Protein AF-A0A3D0N6D4-F1 (afdb_monomer)

Foldseek 3Di:
DDDDDDDDDDDDDDDDDDDDDPDPDPDDDDDDDDDDDDDDDDDDDDDDPPPQPAAEDLPDPVLVLLQLLLDPVSCVVVQKHKDFDLQQVVLVVVFDWDFAEKEFEPVLADDDSSVVVVVVVVPDPHHYHHYHPNSVVSRDPDPRGNRIMTITGNDQDDLVNFPLPWQEEEEEAQAEDLLLLLLLLLLCLVLVHQEYEYEDNYHDCRNNSNSVSVSSSPRVHYYHYYHHLVVNLVSCVVSPAAEEFADPPPAEALLPDDHDSRYYYYWYYPPHIDDPVSQVSGPHYHYHDDPDPDPDDRRSVSSNVNSVSSVVNVVDD

Radius of gyration: 26.58 Å; Cα contacts (8 Å, |Δi|>4): 548; chains: 1; bounding box: 71×72×96 Å

Mean predicted aligned error: 10.55 Å

Nearest PDB structures (foldseek):
  1ipa-assembly1_A  TM=8.493E-01  e=2.715E-24  Thermus thermophilus
  5l0z-assembly1_B  TM=8.956E-01  e=2.377E-23  Sinorhizobium meliloti 1021
  1gz0-assembly4_D  TM=6.813E-01  e=3.659E-17  Escherichia coli
  3nk6-assembly1_B  TM=8.104E-01  e=2.091E-15  Streptomyces actuosus
  1zjr-assembly1_A  TM=8.356E-01  e=1.820E-10  Aquifex aeolicus

Structure (mmCIF, N/CA/C/O backbone):
data_AF-A0A3D0N6D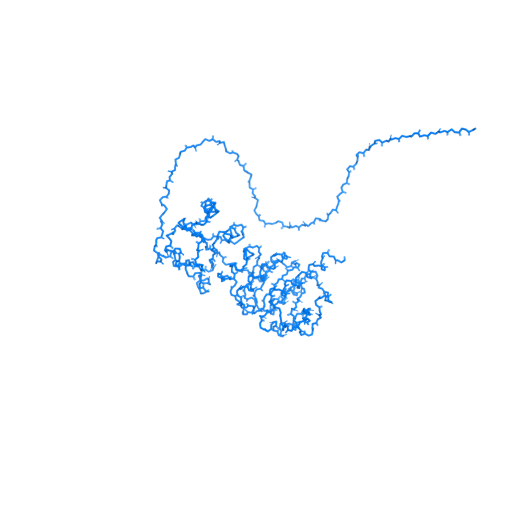4-F1
#
_entry.id   AF-A0A3D0N6D4-F1
#
loop_
_atom_site.group_PDB
_atom_site.id
_atom_site.type_symbol
_atom_site.label_atom_id
_atom_site.label_alt_id
_atom_site.label_comp_id
_atom_site.label_asym_id
_atom_site.label_entity_id
_atom_site.label_seq_id
_atom_site.pdbx_PDB_ins_code
_atom_site.Cartn_x
_atom_site.Cartn_y
_atom_site.Cartn_z
_atom_site.occupancy
_atom_site.B_iso_or_equiv
_atom_site.auth_seq_id
_atom_site.auth_comp_id
_atom_site.auth_asym_id
_atom_site.auth_atom_id
_atom_site.pdbx_PDB_model_num
ATOM 1 N N . MET A 1 1 ? -13.053 56.903 -66.792 1.00 41.38 1 MET A N 1
ATOM 2 C CA . MET A 1 1 ? -13.544 55.516 -66.641 1.00 41.38 1 MET A CA 1
ATOM 3 C C . MET A 1 1 ? -13.181 55.061 -65.228 1.00 41.38 1 MET A C 1
ATOM 5 O O . MET A 1 1 ? -12.013 54.841 -64.969 1.00 41.38 1 MET A O 1
ATOM 9 N N . THR A 1 2 ? -14.013 55.379 -64.225 1.00 36.88 2 THR A N 1
ATOM 10 C CA . THR A 1 2 ? -15.054 54.509 -63.604 1.00 36.88 2 THR A CA 1
ATOM 11 C C . THR A 1 2 ? -14.448 53.349 -62.810 1.00 36.88 2 THR A C 1
ATOM 13 O O . THR A 1 2 ? -13.629 52.638 -63.359 1.00 36.88 2 THR A O 1
ATOM 16 N N . ARG A 1 3 ? -14.821 52.993 -61.579 1.00 33.84 3 ARG A N 1
ATOM 17 C CA . ARG A 1 3 ? -15.755 53.441 -60.525 1.00 33.84 3 ARG A CA 1
ATOM 18 C C . ARG A 1 3 ? -15.443 52.493 -59.334 1.00 33.84 3 ARG A C 1
ATOM 20 O O . ARG A 1 3 ? -15.055 51.352 -59.565 1.00 33.84 3 ARG A O 1
ATOM 27 N N . ARG A 1 4 ? -15.642 52.928 -58.083 1.00 41.81 4 ARG A N 1
ATOM 28 C CA . ARG A 1 4 ? -15.789 52.043 -56.894 1.00 41.81 4 ARG A CA 1
ATOM 29 C C . ARG A 1 4 ? -16.893 50.981 -57.134 1.00 41.81 4 ARG A C 1
ATOM 31 O O . ARG A 1 4 ? -17.794 51.286 -57.920 1.00 41.81 4 ARG A O 1
ATOM 38 N N . PRO A 1 5 ? -16.899 49.806 -56.458 1.00 42.91 5 PRO A N 1
ATOM 39 C CA . PRO A 1 5 ? -17.577 49.708 -55.143 1.00 42.91 5 PRO A CA 1
ATOM 40 C C . PRO A 1 5 ? -17.054 48.629 -54.149 1.00 42.91 5 PRO A C 1
ATOM 42 O O . PRO A 1 5 ? -16.561 47.575 -54.530 1.00 42.91 5 PRO A O 1
ATOM 45 N N . SER A 1 6 ? -17.242 48.880 -52.847 1.00 34.38 6 SER A N 1
ATOM 46 C CA . SER A 1 6 ? -17.526 47.861 -51.799 1.00 34.38 6 SER A CA 1
ATOM 47 C C . SER A 1 6 ? -19.065 47.664 -51.712 1.00 34.38 6 SER A C 1
ATOM 49 O O . SER A 1 6 ? -19.750 48.483 -52.330 1.00 34.38 6 SER A O 1
ATOM 51 N N . PRO A 1 7 ? -19.700 46.800 -50.872 1.00 51.81 7 PRO A N 1
ATOM 52 C CA . PRO A 1 7 ? -19.356 45.568 -50.121 1.00 51.81 7 PRO A CA 1
ATOM 53 C C . PRO A 1 7 ? -20.406 44.434 -50.477 1.00 51.81 7 PRO A C 1
ATOM 55 O O . PRO A 1 7 ? -20.844 44.494 -51.625 1.00 51.81 7 PRO A O 1
ATOM 58 N N . PRO A 1 8 ? -20.850 43.409 -49.672 1.00 40.19 8 PRO A N 1
ATOM 59 C CA . PRO A 1 8 ? -21.353 43.478 -48.280 1.00 40.19 8 PRO A CA 1
ATOM 60 C C . PRO A 1 8 ? -21.013 42.286 -47.339 1.00 40.19 8 PRO A C 1
ATOM 62 O O . PRO A 1 8 ? -20.605 41.198 -47.740 1.00 40.19 8 PRO A O 1
ATOM 65 N N . LEU A 1 9 ? -21.290 42.496 -46.047 1.00 34.91 9 LEU A N 1
ATOM 66 C CA . LEU A 1 9 ? -21.509 41.463 -45.028 1.00 34.91 9 LEU A CA 1
ATOM 67 C C . LEU A 1 9 ? -22.613 40.475 -45.452 1.00 34.91 9 LEU A C 1
ATOM 69 O O . LEU A 1 9 ? -23.693 40.896 -45.870 1.00 34.91 9 LEU A O 1
ATOM 73 N N . ARG A 1 10 ? -22.413 39.171 -45.214 1.00 29.30 10 ARG A N 1
ATOM 74 C CA . ARG A 1 10 ? -23.513 38.200 -45.101 1.00 29.30 10 ARG A CA 1
ATOM 75 C C . ARG A 1 10 ? -23.407 37.395 -43.812 1.00 29.30 10 ARG A C 1
ATOM 77 O O . ARG A 1 10 ? -22.368 36.840 -43.474 1.00 29.30 10 ARG A O 1
ATOM 84 N N . ARG A 1 11 ? -24.542 37.376 -43.113 1.00 29.06 11 ARG A N 1
ATOM 85 C CA . ARG A 1 11 ? -24.851 36.571 -41.936 1.00 29.06 11 ARG A CA 1
ATOM 86 C C . ARG A 1 11 ? -24.837 35.071 -42.271 1.00 29.06 11 ARG A C 1
ATOM 88 O O . ARG A 1 11 ? -25.059 34.665 -43.408 1.00 29.06 11 ARG A O 1
ATOM 95 N N . SER A 1 12 ? -24.590 34.306 -41.218 1.00 30.83 12 SER A N 1
ATOM 96 C CA . SER A 1 12 ? -24.540 32.850 -41.059 1.00 30.83 12 SER A CA 1
ATOM 97 C C . SER A 1 12 ? -25.659 32.038 -41.729 1.00 30.83 12 SER A C 1
ATOM 99 O O . SER A 1 12 ? -26.785 32.507 -41.887 1.00 30.83 12 SER A O 1
ATOM 101 N N . PRO A 1 13 ? -25.387 30.738 -41.954 1.00 29.22 13 PRO A N 1
ATOM 102 C CA . PRO A 1 13 ? -26.341 29.726 -41.530 1.00 29.22 13 PRO A CA 1
ATOM 103 C C . PRO A 1 13 ? -25.683 28.666 -40.639 1.00 29.22 13 PRO A C 1
ATOM 105 O O . PRO A 1 13 ? -24.615 28.123 -40.910 1.00 29.22 13 PRO A O 1
ATOM 108 N N . SER A 1 14 ? -26.393 28.343 -39.569 1.00 31.14 14 SER A N 1
ATOM 109 C CA . SER A 1 14 ? -26.235 27.137 -38.773 1.00 31.14 14 SER A CA 1
ATOM 110 C C . SER A 1 14 ? -26.140 25.875 -39.640 1.00 31.14 14 SER A C 1
ATOM 112 O O . SER A 1 14 ? -27.087 25.564 -40.364 1.00 31.14 14 SER A O 1
ATOM 114 N N . ARG A 1 15 ? -25.090 25.065 -39.460 1.00 27.69 15 ARG A N 1
ATOM 115 C CA . ARG A 1 15 ? -25.181 23.607 -39.625 1.00 27.69 15 ARG A CA 1
ATOM 116 C C . ARG A 1 15 ? -24.381 22.885 -38.548 1.00 27.69 15 ARG A C 1
ATOM 118 O O . ARG A 1 15 ? -23.158 22.908 -38.505 1.00 27.69 15 ARG A O 1
ATOM 125 N N . ARG A 1 16 ? -25.142 22.206 -37.691 1.00 28.69 16 ARG A N 1
ATOM 126 C CA . ARG A 1 16 ? -24.724 21.034 -36.924 1.00 28.69 16 ARG A CA 1
ATOM 127 C C . ARG A 1 16 ? -24.169 19.975 -37.883 1.00 28.69 16 ARG A C 1
ATOM 129 O O . ARG A 1 16 ? -24.842 19.673 -38.864 1.00 28.69 16 ARG A O 1
ATOM 136 N N . CYS A 1 17 ? -23.043 19.353 -37.540 1.00 25.03 17 CYS A N 1
ATOM 137 C CA . CYS A 1 17 ? -22.875 17.892 -37.437 1.00 25.03 17 CYS A CA 1
ATOM 138 C C . CYS A 1 17 ? -21.445 17.583 -36.950 1.00 25.03 17 CYS A C 1
ATOM 140 O O . CYS A 1 17 ? -20.483 18.070 -37.522 1.00 25.03 17 CYS A O 1
ATOM 142 N N . ARG A 1 18 ? -21.316 17.000 -35.748 1.00 26.05 18 ARG A N 1
ATOM 143 C CA . ARG A 1 18 ? -21.009 15.572 -35.473 1.00 26.05 18 ARG A CA 1
ATOM 144 C C . ARG A 1 18 ? -19.503 15.277 -35.605 1.00 26.05 18 ARG A C 1
ATOM 146 O O . ARG A 1 18 ? -18.966 15.278 -36.694 1.00 26.05 18 ARG A O 1
ATOM 153 N N . HIS A 1 19 ? -18.782 15.233 -34.483 1.00 26.80 19 HIS A N 1
ATOM 154 C CA . HIS A 1 19 ? -18.510 14.028 -33.671 1.00 26.80 19 HIS A CA 1
ATOM 155 C C . HIS A 1 19 ? -17.542 13.037 -34.332 1.00 26.80 19 H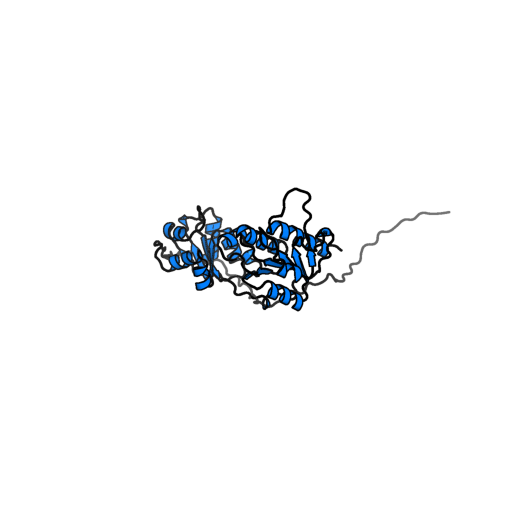IS A C 1
ATOM 157 O O . HIS A 1 19 ? -17.972 12.266 -35.179 1.00 26.80 19 HIS A O 1
ATOM 163 N N . SER A 1 20 ? -16.323 12.948 -33.788 1.00 27.84 20 SER A N 1
ATOM 164 C CA . SER A 1 20 ? -15.675 11.665 -33.457 1.00 27.84 20 SER A CA 1
ATOM 165 C C . SER A 1 20 ? -14.376 11.896 -32.671 1.00 27.84 20 SER A C 1
ATOM 167 O O . SER A 1 20 ? -13.279 11.735 -33.193 1.00 27.84 20 SER A O 1
ATOM 169 N N . GLY A 1 21 ? -14.506 12.283 -31.398 1.00 29.31 21 GLY A N 1
ATOM 170 C CA . GLY A 1 21 ? -13.458 12.022 -30.408 1.00 29.31 21 GLY A CA 1
ATOM 171 C C . GLY A 1 21 ? -13.519 10.545 -29.986 1.00 29.31 21 GLY A C 1
ATOM 172 O O . GLY A 1 21 ? -14.624 9.984 -29.938 1.00 29.31 21 GLY A O 1
ATOM 173 N N . PRO A 1 22 ? -12.383 9.881 -29.717 1.00 30.47 22 PRO A N 1
ATOM 174 C CA . PRO A 1 22 ? -12.371 8.470 -29.364 1.00 30.47 22 PRO A CA 1
ATOM 175 C C . PRO A 1 22 ? -13.069 8.245 -28.018 1.00 30.47 22 PRO A C 1
ATOM 177 O O . PRO A 1 22 ? -12.669 8.749 -26.972 1.00 30.47 22 PRO A O 1
ATOM 180 N N . ARG A 1 23 ? -14.155 7.470 -28.078 1.00 28.22 23 ARG A N 1
ATOM 181 C CA . ARG A 1 23 ? -14.893 6.944 -26.930 1.00 28.22 23 ARG A CA 1
ATOM 182 C C . ARG A 1 23 ? -14.046 5.875 -26.243 1.00 28.22 23 ARG A C 1
ATOM 184 O O . ARG A 1 23 ? -13.905 4.778 -26.780 1.00 28.22 23 ARG A O 1
ATOM 191 N N . ILE A 1 24 ? -13.565 6.157 -25.038 1.00 31.89 24 ILE A N 1
ATOM 192 C CA . ILE A 1 24 ? -13.131 5.116 -24.105 1.00 31.89 24 ILE A CA 1
ATOM 193 C C . ILE A 1 24 ? -14.403 4.420 -23.607 1.00 31.89 24 ILE A C 1
ATOM 195 O O . ILE A 1 24 ? -15.212 4.997 -22.882 1.00 31.89 24 ILE A O 1
ATOM 199 N N . ARG A 1 25 ? -14.629 3.190 -24.078 1.00 26.61 25 ARG A N 1
ATOM 200 C CA . ARG A 1 25 ? -15.662 2.293 -23.553 1.00 26.61 25 ARG A CA 1
ATOM 201 C C . ARG A 1 25 ? -15.110 1.623 -22.296 1.00 26.61 25 ARG A C 1
ATOM 203 O O . ARG A 1 25 ? -14.424 0.617 -22.408 1.00 26.61 25 ARG A O 1
ATOM 210 N N . ALA A 1 26 ? -15.444 2.146 -21.120 1.00 32.09 26 ALA A N 1
ATOM 211 C CA . ALA A 1 26 ? -15.419 1.349 -19.899 1.00 32.09 26 ALA A CA 1
ATOM 212 C C . ALA A 1 26 ? -16.730 0.549 -19.838 1.00 32.09 26 ALA A C 1
ATOM 214 O O . ALA A 1 26 ? -17.825 1.111 -19.756 1.00 32.09 26 ALA A O 1
ATOM 215 N N . SER A 1 27 ? -16.624 -0.769 -19.986 1.00 31.20 27 SER A N 1
ATOM 216 C CA . SER A 1 27 ? -17.736 -1.706 -19.875 1.00 31.20 27 SER A CA 1
ATOM 217 C C . SER A 1 27 ? -18.211 -1.792 -18.427 1.00 31.20 27 SER A C 1
ATOM 219 O O . SER A 1 27 ? -17.488 -2.244 -17.545 1.00 31.20 27 SER A O 1
ATOM 221 N N . ALA A 1 28 ? -19.451 -1.368 -18.213 1.00 29.59 28 ALA A N 1
ATOM 222 C CA . ALA A 1 28 ? -20.162 -1.444 -16.953 1.00 29.59 28 ALA A CA 1
ATOM 223 C C . ALA A 1 28 ? -20.491 -2.889 -16.555 1.00 29.59 28 ALA A C 1
ATOM 225 O O . ALA A 1 28 ? -21.031 -3.658 -17.354 1.00 29.59 28 ALA A O 1
ATOM 226 N N . ARG A 1 29 ? -20.301 -3.191 -15.272 1.00 28.17 29 ARG A N 1
ATOM 227 C CA . ARG A 1 29 ? -21.188 -4.056 -14.490 1.00 28.17 29 ARG A CA 1
ATOM 228 C C . ARG A 1 29 ? -20.892 -3.804 -13.015 1.00 28.17 29 ARG A C 1
ATOM 230 O O . ARG A 1 29 ? -19.922 -4.344 -12.537 1.00 28.17 29 ARG A O 1
ATOM 237 N N . TYR A 1 30 ? -21.677 -2.953 -12.351 1.00 31.98 30 TYR A N 1
ATOM 238 C CA . TYR A 1 30 ? -22.139 -3.119 -10.963 1.00 31.98 30 TYR A CA 1
ATOM 239 C C . TYR A 1 30 ? -23.213 -2.047 -10.657 1.00 31.98 30 TYR A C 1
ATOM 241 O O . TYR A 1 30 ? -23.007 -0.858 -10.865 1.00 31.98 30 TYR A O 1
ATOM 249 N N . CYS A 1 31 ? -24.390 -2.540 -10.257 1.00 29.92 31 CYS A N 1
ATOM 250 C CA . CYS A 1 31 ? -25.547 -1.901 -9.606 1.00 29.92 31 CYS A CA 1
ATOM 251 C C . CYS A 1 31 ? -26.165 -0.599 -10.174 1.00 29.92 31 CYS A C 1
ATOM 253 O O . CYS A 1 31 ? -25.672 0.512 -10.009 1.00 29.92 31 CYS A O 1
ATOM 255 N N . ARG A 1 32 ? -27.372 -0.740 -10.750 1.00 29.22 32 ARG A N 1
ATOM 256 C CA . ARG A 1 32 ? -28.292 0.360 -11.091 1.00 29.22 32 ARG A CA 1
ATOM 257 C C . ARG A 1 32 ? -28.877 0.994 -9.819 1.00 29.22 32 ARG A C 1
ATOM 259 O O . ARG A 1 32 ? -29.619 0.335 -9.095 1.00 29.22 32 ARG A O 1
ATOM 266 N N . ALA A 1 33 ? -28.621 2.284 -9.612 1.00 31.72 33 ALA A N 1
ATOM 267 C CA . ALA A 1 33 ? -29.317 3.116 -8.633 1.00 31.72 33 ALA A CA 1
ATOM 268 C C . ALA A 1 33 ? -30.776 3.383 -9.062 1.00 31.72 33 ALA A C 1
ATOM 270 O O . ALA A 1 33 ? -31.044 3.693 -10.226 1.00 31.72 33 ALA A O 1
ATOM 271 N N . ARG A 1 34 ? -31.725 3.273 -8.123 1.00 31.61 34 ARG A N 1
ATOM 272 C CA . ARG A 1 34 ? -33.128 3.699 -8.294 1.00 31.61 34 ARG A CA 1
ATOM 273 C C . ARG A 1 34 ? -33.294 5.182 -7.903 1.00 31.61 34 ARG A C 1
ATOM 275 O O . ARG A 1 34 ? -32.547 5.666 -7.055 1.00 31.61 34 ARG A O 1
ATOM 282 N N . PRO A 1 35 ? -34.247 5.920 -8.504 1.00 29.67 35 PRO A N 1
ATOM 283 C CA . PRO A 1 35 ? -34.361 7.369 -8.336 1.00 29.67 35 PRO A CA 1
ATOM 284 C C . PRO A 1 35 ? -34.913 7.783 -6.961 1.00 29.67 35 PRO A C 1
ATOM 286 O O . PRO A 1 35 ? -35.805 7.141 -6.408 1.00 29.67 35 PRO A O 1
ATOM 289 N N . ARG A 1 36 ? -34.382 8.901 -6.443 1.00 32.25 36 ARG A N 1
ATOM 290 C CA . ARG A 1 36 ? -34.771 9.573 -5.191 1.00 32.25 36 ARG A CA 1
ATOM 291 C C . ARG A 1 36 ? -36.240 10.015 -5.216 1.00 32.25 36 ARG A C 1
ATOM 293 O O . ARG A 1 36 ? -36.622 10.842 -6.042 1.00 32.25 36 ARG A O 1
ATOM 300 N N . ALA A 1 37 ? -37.026 9.549 -4.247 1.00 32.75 37 ALA A N 1
ATOM 301 C CA . ALA A 1 37 ? -38.316 10.141 -3.908 1.00 32.75 37 ALA A CA 1
ATOM 302 C C . ALA A 1 37 ? -38.104 11.378 -3.013 1.00 32.75 37 ALA A C 1
ATOM 304 O O . ALA A 1 37 ? -37.410 11.310 -1.999 1.00 32.75 37 ALA A O 1
ATOM 305 N N . ARG A 1 38 ? -38.698 12.516 -3.395 1.00 30.55 38 ARG A N 1
ATOM 306 C CA . ARG A 1 38 ? -38.783 13.730 -2.567 1.00 30.55 38 ARG A CA 1
ATOM 307 C C . ARG A 1 38 ? -39.675 13.449 -1.350 1.00 30.55 38 ARG A C 1
ATOM 309 O O . ARG A 1 38 ? -40.818 13.039 -1.536 1.00 30.55 38 ARG A O 1
ATOM 316 N N . ARG A 1 39 ? -39.190 13.707 -0.131 1.00 31.44 39 ARG A N 1
ATOM 317 C CA . ARG A 1 39 ? -40.025 13.799 1.080 1.00 31.44 39 ARG A CA 1
ATOM 318 C C . ARG A 1 39 ? -40.051 15.240 1.585 1.00 31.44 39 ARG A C 1
ATOM 320 O O . ARG A 1 39 ? -39.014 15.890 1.678 1.00 31.44 39 ARG A O 1
ATOM 327 N N . SER A 1 40 ? -41.265 15.715 1.838 1.00 27.02 40 SER A N 1
ATOM 328 C CA . SER A 1 40 ? -41.611 17.045 2.344 1.00 27.02 40 SER A CA 1
ATOM 329 C C . SER A 1 40 ? -41.303 17.183 3.847 1.00 27.02 40 SER A C 1
ATOM 331 O O . SER A 1 40 ? -41.219 16.167 4.536 1.00 27.02 40 SER A O 1
ATOM 333 N N . PRO A 1 41 ? -41.152 18.413 4.376 1.00 34.31 41 PRO A N 1
ATOM 334 C CA . PRO A 1 41 ? -40.666 18.654 5.730 1.00 34.31 41 PRO A CA 1
ATOM 335 C C . PRO A 1 41 ? -41.827 18.719 6.726 1.00 34.31 41 PRO A C 1
ATOM 337 O O . PRO A 1 41 ? -42.623 19.653 6.666 1.00 34.31 41 PRO A O 1
ATOM 340 N N . LYS A 1 42 ? -41.921 17.742 7.633 1.00 31.22 42 LYS A N 1
ATOM 341 C CA . LYS A 1 42 ? -42.664 17.810 8.905 1.00 31.22 42 LYS A CA 1
ATOM 342 C C . LYS A 1 42 ? -42.408 16.518 9.684 1.00 31.22 42 LYS A C 1
ATOM 344 O O . LYS A 1 42 ? -43.015 15.505 9.384 1.00 31.22 42 LYS A O 1
ATOM 349 N N . ASP A 1 43 ? -41.440 16.569 10.592 1.00 29.06 43 ASP A N 1
ATOM 350 C CA . ASP A 1 43 ? -41.545 15.984 11.934 1.00 29.06 43 ASP A CA 1
ATOM 351 C C . ASP A 1 43 ? -40.328 16.434 12.750 1.00 29.06 43 ASP A C 1
ATOM 353 O O . ASP A 1 43 ? -39.201 15.967 12.591 1.00 29.06 43 ASP A O 1
ATOM 357 N N . ARG A 1 44 ? -40.573 17.457 13.573 1.00 33.50 44 ARG A N 1
ATOM 358 C CA . ARG A 1 44 ? -39.747 17.813 14.725 1.00 33.50 44 ARG A CA 1
ATOM 359 C C . ARG A 1 44 ? -40.187 16.923 15.888 1.00 33.50 44 ARG A C 1
ATOM 361 O O . ARG A 1 44 ? -41.382 16.702 16.030 1.00 33.50 44 ARG A O 1
ATOM 368 N N . GLN A 1 45 ? -39.224 16.589 16.753 1.00 33.50 45 GLN A N 1
ATOM 369 C CA . GLN A 1 45 ? -39.349 15.853 18.025 1.00 33.50 45 GLN A CA 1
ATOM 370 C C . GLN A 1 45 ? -39.531 14.342 17.807 1.00 33.50 45 GLN A C 1
ATOM 372 O O . GLN A 1 45 ? -40.495 13.890 17.217 1.00 33.50 45 GLN A O 1
ATOM 377 N N . THR A 1 46 ? -38.611 13.479 18.222 1.00 31.53 46 THR A N 1
ATOM 378 C CA . THR A 1 46 ? -38.074 13.337 19.579 1.00 31.53 46 THR A CA 1
ATOM 379 C C . THR A 1 46 ? -36.725 12.614 19.505 1.00 31.53 46 THR A C 1
ATOM 381 O O . THR A 1 46 ? -36.600 11.584 18.845 1.00 31.53 46 THR A O 1
ATOM 384 N N . GLY A 1 47 ? -35.698 13.164 20.158 1.00 33.94 47 GLY A N 1
ATOM 385 C CA . GLY A 1 47 ? -34.435 12.461 20.350 1.00 33.94 47 GLY A CA 1
ATOM 386 C C . GLY A 1 47 ? -34.670 11.273 21.274 1.00 33.94 47 GLY A C 1
ATOM 387 O O . GLY A 1 47 ? -34.900 11.457 22.464 1.00 33.94 47 GLY A O 1
ATOM 388 N N . ARG A 1 48 ? -34.646 10.060 20.721 1.00 31.55 48 ARG A N 1
ATOM 389 C CA . ARG A 1 48 ? -34.300 8.877 21.507 1.00 31.55 48 ARG A CA 1
ATOM 390 C C . ARG A 1 48 ? -32.792 8.940 21.706 1.00 31.55 48 ARG A C 1
ATOM 392 O O . ARG A 1 48 ? -32.056 8.732 20.744 1.00 31.55 48 ARG A O 1
ATOM 399 N N . GLU A 1 49 ? -32.351 9.252 22.920 1.00 36.78 49 GLU A N 1
ATOM 400 C CA . GLU A 1 49 ? -31.022 8.851 23.375 1.00 36.78 49 GLU A CA 1
ATOM 401 C C . GLU A 1 49 ? -30.941 7.337 23.189 1.00 36.78 49 GLU A C 1
ATOM 403 O O . GLU A 1 49 ? -31.631 6.561 23.851 1.00 36.78 49 GLU A O 1
ATOM 408 N N . VAL A 1 50 ? -30.184 6.920 22.178 1.00 43.00 50 VAL A N 1
ATOM 409 C CA . VAL A 1 50 ? -29.742 5.539 22.081 1.00 43.00 50 VAL A CA 1
ATOM 410 C C . VAL A 1 50 ? -28.679 5.437 23.155 1.00 43.00 50 VAL A C 1
ATOM 412 O O . VAL A 1 50 ? -27.609 6.023 23.006 1.00 43.00 50 VAL A O 1
ATOM 415 N N . ASP A 1 51 ? -29.025 4.775 24.254 1.00 41.06 51 ASP A N 1
ATOM 416 C CA . ASP A 1 51 ? -28.118 4.426 25.341 1.00 41.06 51 ASP A CA 1
ATOM 417 C C . ASP A 1 51 ? -27.006 3.558 24.731 1.00 41.06 51 ASP A C 1
ATOM 419 O O . ASP A 1 51 ? -27.131 2.343 24.547 1.00 41.06 51 ASP A O 1
ATOM 423 N N . THR A 1 52 ? -25.976 4.224 24.215 1.00 60.62 52 THR A N 1
ATOM 424 C CA . THR A 1 52 ? -24.933 3.581 23.429 1.00 60.62 52 THR A CA 1
ATOM 425 C C . THR A 1 52 ? -23.930 3.098 24.452 1.00 60.62 52 THR A C 1
ATOM 427 O O . THR A 1 52 ? -23.155 3.882 24.985 1.00 60.62 52 THR A O 1
ATOM 430 N N . LEU A 1 53 ? -24.034 1.818 24.817 1.00 85.12 53 LEU A N 1
ATOM 431 C CA . LEU A 1 53 ? -23.185 1.194 25.829 1.00 85.12 53 LEU A CA 1
ATOM 432 C C . LEU A 1 53 ? -21.708 1.403 25.472 1.00 85.12 53 LEU A C 1
ATOM 434 O O . LEU A 1 53 ? -21.169 0.723 24.594 1.00 85.12 53 LEU A O 1
ATOM 438 N N . VAL A 1 54 ? -21.064 2.340 26.167 1.00 93.50 54 VAL A N 1
ATOM 439 C CA . VAL A 1 54 ? -19.642 2.637 26.003 1.00 93.50 54 VAL A CA 1
ATOM 440 C C . VAL A 1 54 ? -18.834 1.472 26.565 1.00 93.50 54 VAL A C 1
ATOM 442 O O . VAL A 1 54 ? -18.988 1.061 27.715 1.00 93.50 54 VAL A O 1
ATOM 445 N N . ILE A 1 55 ? -17.952 0.909 25.745 1.00 96.19 55 ILE A N 1
ATOM 446 C CA . ILE A 1 55 ? -17.055 -0.163 26.163 1.00 96.19 55 ILE A CA 1
ATOM 447 C C . ILE A 1 55 ? -15.832 0.463 26.829 1.00 96.19 55 ILE A C 1
ATOM 449 O O . ILE A 1 55 ? -14.937 0.985 26.165 1.00 96.19 55 ILE A O 1
ATOM 453 N N . GLU A 1 56 ? -15.767 0.353 28.152 1.00 94.81 56 GLU A N 1
ATOM 454 C CA . GLU A 1 56 ? -14.672 0.943 28.927 1.00 94.81 56 GLU A CA 1
ATOM 455 C C . GLU A 1 56 ? -13.438 0.041 29.031 1.00 94.81 56 GLU A C 1
ATOM 457 O O . GLU A 1 56 ? -12.299 0.505 29.020 1.00 94.81 56 GLU A O 1
ATOM 462 N N . SER A 1 57 ? -13.652 -1.273 29.156 1.00 95.81 57 SER A N 1
ATOM 463 C CA . SER A 1 57 ? -12.585 -2.206 29.521 1.00 95.81 57 SER A CA 1
ATOM 464 C C . SER A 1 57 ? -11.721 -2.623 28.323 1.00 95.81 57 SER A C 1
ATOM 466 O O . SER A 1 57 ? -12.234 -3.255 27.390 1.00 95.81 57 SER A O 1
ATOM 468 N N . PRO A 1 58 ? -10.380 -2.477 28.398 1.00 95.06 58 PRO A N 1
ATOM 469 C CA . PRO A 1 58 ? -9.449 -3.059 27.424 1.00 95.06 58 PRO A CA 1
ATOM 470 C C . PRO A 1 58 ? -9.480 -4.595 27.342 1.00 95.06 58 PRO A C 1
ATOM 472 O O . PRO A 1 58 ? -8.834 -5.192 26.474 1.00 95.06 58 PRO A O 1
ATOM 475 N N . GLN A 1 59 ? -10.166 -5.259 28.280 1.00 96.12 59 GLN A N 1
ATOM 476 C CA . GLN A 1 59 ? -10.318 -6.712 28.307 1.00 96.12 59 GLN A CA 1
ATOM 477 C C . GLN A 1 59 ? -11.588 -7.211 27.614 1.00 96.12 59 GLN A C 1
ATOM 479 O O . GLN A 1 59 ? -11.733 -8.430 27.446 1.00 96.12 59 GLN A O 1
ATOM 484 N N . ASN A 1 60 ? -12.464 -6.300 27.180 1.00 97.50 60 ASN A N 1
ATOM 485 C CA . ASN A 1 60 ? -13.636 -6.621 26.377 1.00 97.50 60 ASN A CA 1
ATOM 486 C C . ASN A 1 60 ? -13.227 -7.370 25.093 1.00 97.50 60 ASN A C 1
ATOM 488 O O . ASN A 1 60 ? -12.187 -7.092 24.490 1.00 97.50 60 ASN A O 1
ATOM 492 N N . GLN A 1 61 ? -14.042 -8.341 24.673 1.00 96.19 61 GLN A N 1
ATOM 493 C CA . GLN A 1 61 ? -13.753 -9.180 23.506 1.00 96.19 61 GLN A CA 1
ATOM 494 C C . GLN A 1 61 ? -13.621 -8.372 22.204 1.00 96.19 61 GLN A C 1
ATOM 496 O O . GLN A 1 61 ? -12.744 -8.675 21.396 1.00 96.19 61 GLN A O 1
ATOM 501 N N . GLN A 1 62 ? -14.424 -7.319 22.024 1.00 95.94 62 GLN A N 1
ATOM 502 C CA . GLN A 1 62 ? -14.362 -6.435 20.854 1.00 95.94 62 GLN A CA 1
ATOM 503 C C . GLN A 1 62 ? -13.035 -5.659 20.819 1.00 95.94 62 GLN A C 1
ATOM 505 O O . GLN A 1 62 ? -12.350 -5.635 19.800 1.00 95.94 62 GLN A O 1
ATOM 510 N N . VAL A 1 63 ? -12.602 -5.117 21.962 1.00 97.19 63 VAL A N 1
ATOM 511 C CA . VAL A 1 63 ? -11.328 -4.385 22.079 1.00 97.19 63 VAL A CA 1
ATOM 512 C C . VAL A 1 63 ? -10.132 -5.320 21.879 1.00 97.19 63 VAL A C 1
ATOM 514 O O . VAL A 1 63 ? -9.189 -4.993 21.160 1.00 97.19 63 VAL A O 1
ATOM 517 N N . LYS A 1 64 ? -10.188 -6.537 22.438 1.00 97.19 64 LYS A N 1
ATOM 518 C CA . LYS A 1 64 ? -9.192 -7.591 22.180 1.00 97.19 64 LYS A CA 1
ATOM 519 C C . LYS A 1 64 ? -9.094 -7.937 20.695 1.00 97.19 64 LYS A C 1
ATOM 521 O O . LYS A 1 64 ? -7.979 -8.132 20.207 1.00 97.19 64 LYS A O 1
ATOM 526 N N . ARG A 1 65 ? -10.229 -7.995 19.985 1.00 96.56 65 ARG A N 1
ATOM 527 C CA . ARG A 1 65 ? -10.267 -8.230 18.537 1.00 96.56 65 ARG A CA 1
ATOM 528 C C . ARG A 1 65 ? -9.540 -7.116 17.790 1.00 96.56 65 ARG A C 1
ATOM 530 O O . ARG A 1 65 ? -8.590 -7.430 17.077 1.00 96.56 65 ARG A O 1
ATOM 537 N N . LEU A 1 66 ? -9.892 -5.850 18.025 1.00 97.00 66 LEU A N 1
ATOM 538 C CA . LEU A 1 66 ? -9.223 -4.694 17.407 1.00 97.00 66 LEU A CA 1
ATOM 539 C C . LEU A 1 66 ? -7.714 -4.696 17.686 1.00 97.00 66 LEU A C 1
ATOM 541 O O . LEU A 1 66 ? -6.904 -4.600 16.764 1.00 97.00 66 LEU A O 1
ATOM 545 N N . ARG A 1 67 ? -7.317 -4.929 18.942 1.00 97.12 67 ARG A N 1
ATOM 546 C CA . ARG A 1 67 ? -5.905 -5.024 19.340 1.00 97.12 67 ARG A CA 1
ATOM 547 C C . ARG A 1 67 ? -5.157 -6.152 18.635 1.00 97.12 67 ARG A C 1
ATOM 549 O O . ARG A 1 67 ? -3.977 -6.005 18.327 1.00 97.12 67 ARG A O 1
ATOM 556 N N . SER A 1 68 ? -5.814 -7.275 18.350 1.00 97.19 68 SER A N 1
ATOM 557 C CA . SER A 1 68 ? -5.168 -8.390 17.650 1.00 97.19 68 SER A CA 1
ATOM 558 C C . SER A 1 68 ? -4.704 -8.010 16.235 1.00 97.19 68 SER A C 1
ATOM 560 O O . SER A 1 68 ? -3.664 -8.507 15.788 1.00 97.19 68 SER A O 1
ATOM 562 N N . LEU A 1 69 ? -5.399 -7.070 15.575 1.00 97.25 69 LEU A N 1
A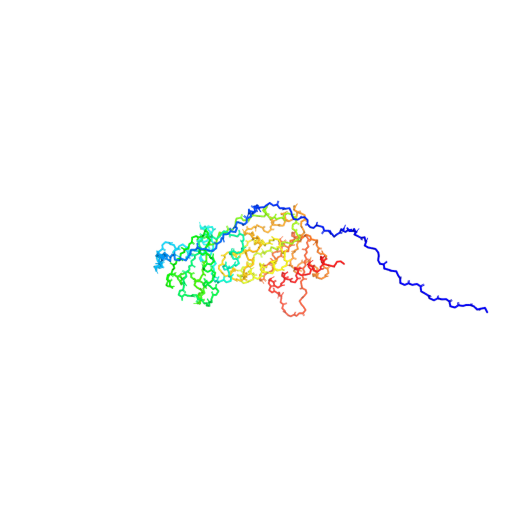TOM 563 C CA . LEU A 1 69 ? -5.111 -6.595 14.213 1.00 97.25 69 LEU A CA 1
ATOM 564 C C . LEU A 1 69 ? -3.818 -5.767 14.116 1.00 97.25 69 LEU A C 1
ATOM 566 O O . LEU A 1 69 ? -3.278 -5.573 13.025 1.00 97.25 69 LEU A O 1
ATOM 570 N N . VAL A 1 70 ? -3.262 -5.334 15.250 1.00 95.44 70 VAL A N 1
ATOM 571 C CA . VAL A 1 70 ? -1.922 -4.730 15.309 1.00 95.44 70 VAL A CA 1
ATOM 572 C C . VAL A 1 70 ? -0.852 -5.740 14.886 1.00 95.44 70 VAL A C 1
ATOM 574 O O . VAL A 1 70 ? 0.149 -5.388 14.263 1.00 95.44 70 VAL A O 1
ATOM 577 N N . THR A 1 71 ? -1.075 -7.025 15.165 1.00 95.94 71 THR A N 1
ATOM 578 C CA . THR A 1 71 ? -0.116 -8.089 14.860 1.00 95.94 71 THR A CA 1
ATOM 579 C C . THR A 1 71 ? -0.422 -8.762 13.524 1.00 95.94 71 THR A C 1
ATOM 581 O O . THR A 1 71 ? -1.576 -9.031 13.193 1.00 95.94 71 THR A O 1
ATOM 584 N N . ARG A 1 72 ? 0.624 -9.160 12.790 1.00 94.88 72 ARG A N 1
ATOM 585 C CA . ARG A 1 72 ? 0.485 -9.944 11.549 1.00 94.88 72 ARG A CA 1
ATOM 586 C C . ARG A 1 72 ? -0.316 -11.236 11.752 1.00 94.88 72 ARG A C 1
ATOM 588 O O . ARG A 1 72 ? -1.107 -11.613 10.892 1.00 94.88 72 ARG A O 1
ATOM 595 N N . LYS A 1 73 ? -0.111 -11.924 12.883 1.00 96.69 73 LYS A N 1
ATOM 596 C CA . LYS A 1 73 ? -0.827 -13.165 13.218 1.00 96.69 73 LYS A CA 1
ATOM 597 C C . LYS A 1 73 ? -2.327 -12.910 13.377 1.00 96.69 73 LYS A C 1
ATOM 599 O O . LYS A 1 73 ? -3.114 -13.652 12.799 1.00 96.69 73 LYS A O 1
ATOM 604 N N . GLY A 1 74 ? -2.707 -11.864 14.115 1.00 97.25 74 GLY A N 1
ATOM 605 C CA . GLY A 1 74 ? -4.112 -11.505 14.306 1.00 97.25 74 GLY A CA 1
ATOM 606 C C . GLY A 1 74 ? -4.785 -11.080 13.003 1.00 97.25 74 GLY A C 1
ATOM 607 O O . GLY A 1 74 ? -5.852 -11.598 12.692 1.00 97.25 74 GLY A O 1
ATOM 608 N N . ARG A 1 75 ? -4.117 -10.260 12.177 1.00 96.69 75 ARG A N 1
ATOM 609 C CA . ARG A 1 75 ? -4.632 -9.884 10.847 1.00 96.69 75 ARG A CA 1
ATOM 610 C C . ARG A 1 75 ? -4.916 -11.087 9.957 1.00 96.69 75 ARG A C 1
ATOM 612 O O . ARG A 1 75 ? -5.993 -11.191 9.382 1.00 96.69 75 ARG A O 1
ATOM 619 N N . ARG A 1 76 ? -3.966 -12.024 9.872 1.00 94.62 76 ARG A N 1
ATOM 620 C CA . ARG A 1 76 ? -4.118 -13.254 9.077 1.00 94.62 76 ARG A CA 1
ATOM 621 C C . ARG A 1 76 ? -5.246 -14.144 9.586 1.00 94.62 76 ARG A C 1
ATOM 623 O O . ARG A 1 76 ? -5.983 -14.682 8.774 1.00 94.62 76 ARG A O 1
ATOM 630 N N . ALA A 1 77 ? -5.371 -14.295 10.904 1.00 96.38 77 ALA A N 1
ATOM 631 C CA . ALA A 1 77 ? -6.426 -15.106 11.504 1.00 96.38 77 ALA A CA 1
ATOM 632 C C . ALA A 1 77 ? -7.821 -14.492 11.300 1.00 96.38 77 ALA A C 1
ATOM 634 O O . ALA A 1 77 ? -8.778 -15.225 11.083 1.00 96.38 77 ALA A O 1
ATOM 635 N N . ALA A 1 78 ? -7.930 -13.162 11.358 1.00 96.25 78 ALA A N 1
ATOM 636 C CA . ALA A 1 78 ? -9.194 -12.452 11.185 1.00 96.25 78 ALA A CA 1
ATOM 637 C C . ALA A 1 78 ? -9.550 -12.174 9.714 1.00 96.25 78 ALA A C 1
ATOM 639 O O . ALA A 1 78 ? -10.706 -11.895 9.421 1.00 96.25 78 ALA A O 1
ATOM 640 N N . GLY A 1 79 ? -8.572 -12.200 8.801 1.00 96.56 79 GLY A N 1
ATOM 641 C CA . GLY A 1 79 ? -8.749 -11.735 7.422 1.00 96.56 79 GLY A CA 1
ATOM 642 C C . GLY A 1 79 ? -9.029 -10.232 7.336 1.00 96.56 79 GLY A C 1
ATOM 643 O O . GLY A 1 79 ? -9.717 -9.784 6.424 1.00 96.56 79 GLY A O 1
ATOM 644 N N . ARG A 1 80 ? -8.557 -9.455 8.316 1.00 97.25 80 ARG A N 1
ATOM 645 C CA . ARG A 1 80 ? -8.913 -8.042 8.515 1.00 97.25 80 ARG A CA 1
ATOM 646 C C . ARG A 1 80 ? -7.720 -7.234 9.011 1.00 97.25 80 ARG A C 1
ATOM 648 O O . ARG A 1 80 ? -6.757 -7.798 9.532 1.00 97.25 80 ARG A O 1
ATOM 655 N N . PHE A 1 81 ? -7.777 -5.918 8.862 1.00 97.31 81 PHE A N 1
ATOM 656 C CA . PHE A 1 81 ? -6.746 -4.995 9.327 1.00 97.31 81 PHE A CA 1
ATOM 657 C C . PHE A 1 81 ? -7.348 -3.734 9.945 1.00 97.31 81 PHE A C 1
ATOM 659 O O . PHE A 1 81 ? -8.527 -3.441 9.761 1.00 97.31 81 PHE A O 1
ATOM 666 N N . LEU A 1 82 ? -6.531 -3.027 10.725 1.00 96.44 82 LEU A N 1
ATOM 667 C CA . LEU A 1 82 ? -6.938 -1.818 11.429 1.00 96.44 82 LEU A CA 1
ATOM 668 C C . LEU A 1 82 ? -6.555 -0.576 10.621 1.00 96.44 82 LEU A C 1
ATOM 670 O O . LEU A 1 82 ? -5.415 -0.446 10.169 1.00 96.44 82 LEU A O 1
ATOM 674 N N . VAL A 1 83 ? -7.496 0.353 10.519 1.00 96.06 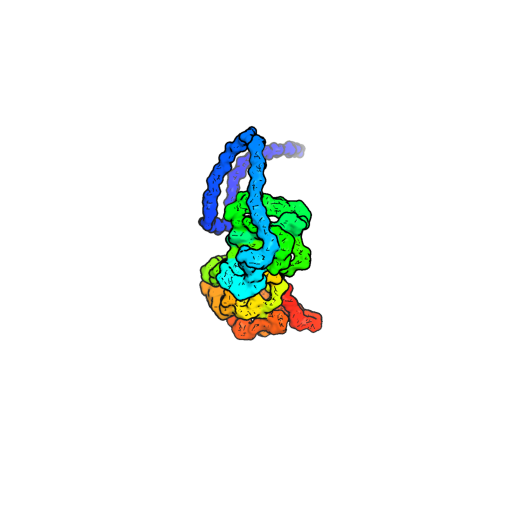83 VAL A N 1
ATOM 675 C CA . VAL A 1 83 ? -7.309 1.702 9.984 1.00 96.06 83 VAL A CA 1
ATOM 676 C C . VAL A 1 83 ? -7.602 2.687 11.106 1.00 96.06 83 VAL A C 1
ATOM 678 O O . VAL A 1 83 ? -8.586 2.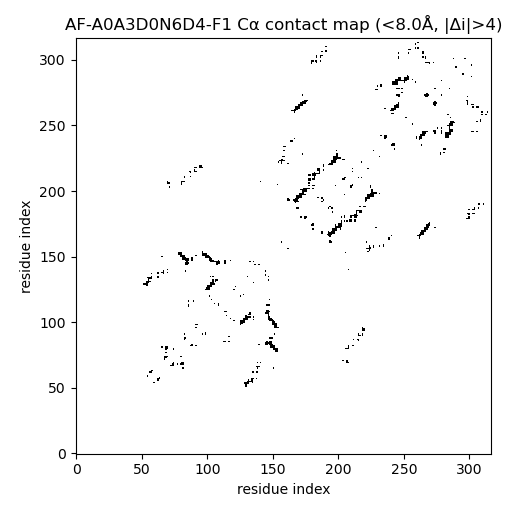525 11.818 1.00 96.06 83 VAL A O 1
ATOM 681 N N . GLU A 1 84 ? -6.745 3.686 11.291 1.00 94.44 84 GLU A N 1
ATOM 682 C CA . GLU A 1 84 ? -6.843 4.659 12.383 1.00 94.44 84 GLU A CA 1
ATOM 683 C C . GLU A 1 84 ? -6.609 6.077 11.851 1.00 94.44 84 GLU A C 1
ATOM 685 O O . GLU A 1 84 ? -5.671 6.295 11.077 1.00 94.44 84 GLU A O 1
ATOM 690 N N . GLY A 1 85 ? -7.428 7.026 12.314 1.00 93.81 85 GLY A N 1
ATOM 691 C CA . GLY A 1 85 ? -7.369 8.443 11.953 1.00 93.81 85 GLY A CA 1
ATOM 692 C C . GLY A 1 85 ? -8.444 8.852 10.946 1.00 93.81 85 GLY A C 1
ATOM 693 O O . GLY A 1 85 ? -8.883 8.047 10.120 1.00 93.81 85 GLY A O 1
ATOM 694 N N . THR A 1 86 ? -8.849 10.121 11.004 1.00 93.94 86 THR A N 1
ATOM 695 C CA . THR A 1 86 ? -9.990 10.667 10.257 1.00 93.94 86 THR A CA 1
ATOM 696 C C . THR A 1 86 ? -9.791 10.486 8.763 1.00 93.94 86 THR A C 1
ATOM 698 O O . THR A 1 86 ? -10.566 9.782 8.123 1.00 93.94 86 THR A O 1
ATOM 701 N N . ARG A 1 87 ? -8.685 11.009 8.218 1.00 92.62 87 ARG A N 1
ATOM 702 C CA . ARG A 1 87 ? -8.393 10.919 6.781 1.00 92.62 87 ARG A CA 1
ATOM 703 C C . ARG A 1 87 ? -8.338 9.474 6.291 1.00 92.62 87 ARG A C 1
ATOM 705 O O . ARG A 1 87 ? -8.895 9.153 5.253 1.00 92.62 87 ARG A O 1
ATOM 712 N N . ALA A 1 88 ? -7.662 8.590 7.024 1.00 93.00 88 ALA A N 1
ATOM 713 C CA . ALA A 1 88 ? -7.531 7.198 6.605 1.00 93.00 88 ALA A CA 1
ATOM 714 C C . ALA A 1 88 ? -8.896 6.493 6.562 1.00 93.00 88 ALA A C 1
ATOM 716 O O . ALA A 1 88 ? -9.135 5.669 5.680 1.00 93.00 88 ALA A O 1
A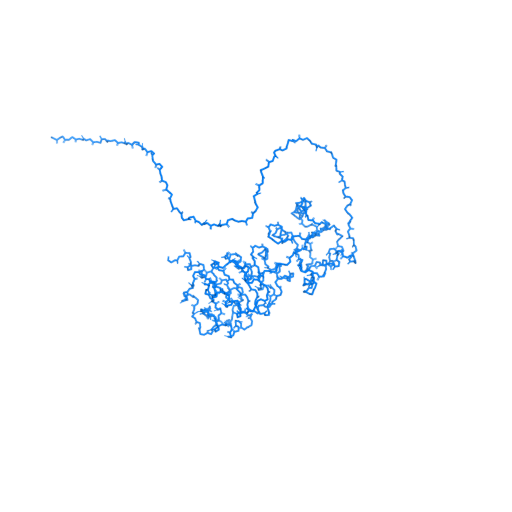TOM 717 N N . LEU A 1 89 ? -9.795 6.840 7.488 1.00 94.19 89 LEU A N 1
ATOM 718 C CA . LEU A 1 89 ? -11.136 6.284 7.517 1.00 94.19 89 LEU A CA 1
ATOM 719 C C . LEU A 1 89 ? -12.063 6.884 6.450 1.00 94.19 89 LEU A C 1
ATOM 721 O O . LEU A 1 89 ? -12.907 6.159 5.932 1.00 94.19 89 LEU A O 1
ATOM 725 N N . GLU A 1 90 ? -11.889 8.152 6.067 1.00 94.88 90 GLU A N 1
ATOM 726 C CA . GLU A 1 90 ? -12.584 8.736 4.906 1.00 94.88 90 GLU A CA 1
ATOM 727 C C . GLU A 1 90 ? -12.261 7.970 3.623 1.00 94.88 90 GLU A C 1
ATOM 729 O O . GLU A 1 90 ? -13.170 7.593 2.884 1.00 94.88 90 GLU A O 1
ATOM 734 N N . GLU A 1 91 ? -10.975 7.689 3.395 1.00 95.31 91 GLU A N 1
ATOM 735 C CA . GLU A 1 91 ? -10.501 6.936 2.228 1.00 95.31 91 GLU A CA 1
ATOM 736 C C . GLU A 1 91 ? -11.011 5.485 2.267 1.00 95.31 91 GLU A C 1
ATOM 738 O O . GLU A 1 91 ? -11.439 4.933 1.255 1.00 95.31 91 GLU A O 1
ATOM 743 N N . ALA A 1 92 ? -11.057 4.864 3.450 1.00 94.81 92 ALA A N 1
ATOM 744 C CA . ALA A 1 92 ? -11.649 3.536 3.609 1.00 94.81 92 ALA A CA 1
ATOM 745 C C . ALA A 1 92 ? -13.169 3.535 3.353 1.00 94.81 92 ALA A C 1
ATOM 747 O O . ALA A 1 92 ? -13.698 2.591 2.769 1.00 94.81 92 ALA A O 1
ATOM 748 N N . ALA A 1 93 ? -13.876 4.591 3.763 1.00 92.88 93 ALA A N 1
ATOM 749 C CA . ALA A 1 93 ? -15.322 4.728 3.606 1.00 92.88 93 ALA A CA 1
ATOM 750 C C . ALA A 1 93 ? -15.761 5.113 2.186 1.00 92.88 93 ALA A C 1
ATOM 752 O O . ALA A 1 93 ? -16.923 4.875 1.833 1.00 92.88 93 ALA A O 1
ATOM 753 N N . SER A 1 94 ? -14.881 5.737 1.401 1.00 91.25 94 SER A N 1
ATOM 754 C CA . SER A 1 94 ? -15.077 6.028 -0.026 1.00 91.25 94 SER A CA 1
ATOM 755 C C . SER A 1 94 ? -14.571 4.895 -0.930 1.00 91.25 94 SER A C 1
ATOM 757 O O . SER A 1 94 ? -15.013 4.779 -2.076 1.00 91.25 94 SER A O 1
ATOM 759 N N . GLY A 1 95 ? -13.665 4.065 -0.409 1.00 87.81 95 GLY A N 1
ATOM 760 C CA . GLY A 1 95 ? -13.050 2.943 -1.096 1.00 87.81 95 GLY A CA 1
ATOM 761 C C . GLY A 1 95 ? -13.966 1.738 -1.313 1.00 87.81 95 GLY A C 1
ATOM 762 O O . GLY A 1 95 ? -15.152 1.717 -0.987 1.00 87.81 95 GLY A O 1
ATOM 763 N N . HIS A 1 96 ? -13.376 0.698 -1.898 1.00 84.00 96 HIS A N 1
ATOM 764 C CA . HIS A 1 96 ? -14.070 -0.526 -2.310 1.00 84.00 96 HIS A CA 1
ATOM 765 C C . HIS A 1 96 ? -13.937 -1.686 -1.309 1.00 84.00 96 HIS A C 1
ATOM 767 O O . HIS A 1 96 ? -14.518 -2.751 -1.525 1.00 84.00 96 HIS A O 1
ATOM 773 N N . LEU A 1 97 ? -13.152 -1.510 -0.242 1.00 92.19 97 LEU A N 1
ATOM 774 C CA . LEU A 1 97 ? -12.947 -2.539 0.776 1.00 92.19 97 LEU A CA 1
ATOM 775 C C . LEU A 1 97 ? -14.084 -2.510 1.811 1.00 92.19 97 LEU A C 1
ATOM 777 O O . LEU A 1 97 ? -14.575 -1.433 2.149 1.00 92.19 97 LEU A O 1
ATOM 781 N N . PRO A 1 98 ? -14.512 -3.672 2.335 1.00 91.31 98 PRO A N 1
ATOM 782 C CA . PRO A 1 98 ? -15.610 -3.727 3.290 1.00 91.31 98 PRO A CA 1
ATOM 783 C C . PRO A 1 98 ? -15.182 -3.154 4.647 1.00 91.31 98 PRO A C 1
ATOM 785 O O . PRO A 1 98 ? -14.212 -3.615 5.256 1.00 91.31 98 PRO A O 1
ATOM 788 N N . LEU A 1 99 ? -15.935 -2.158 5.121 1.00 95.00 99 LEU A N 1
ATOM 789 C CA . LEU A 1 99 ? -15.878 -1.674 6.498 1.00 95.00 99 LEU A CA 1
ATOM 790 C C . LEU A 1 99 ? -16.677 -2.629 7.393 1.00 95.00 99 LEU A C 1
ATOM 792 O O . LEU A 1 99 ? -17.899 -2.695 7.298 1.00 95.00 99 LEU A O 1
ATOM 796 N N . GLU A 1 100 ? -15.987 -3.370 8.258 1.00 96.00 100 GLU A N 1
ATOM 797 C CA . GLU A 1 100 ? -16.583 -4.429 9.084 1.00 96.00 100 GLU A CA 1
ATOM 798 C C . GLU A 1 100 ? -17.106 -3.894 10.420 1.00 96.00 100 GLU A C 1
ATOM 800 O O . GLU A 1 100 ? -18.118 -4.356 10.942 1.00 96.00 100 GLU A O 1
ATOM 805 N N . THR A 1 101 ? -16.384 -2.955 11.030 1.00 96.62 101 THR A N 1
ATOM 806 C CA . THR A 1 101 ? -16.739 -2.335 12.313 1.00 96.62 101 THR A CA 1
ATOM 807 C C . THR A 1 101 ? -16.003 -1.008 12.446 1.00 96.62 101 THR A C 1
ATOM 809 O O . THR A 1 101 ? -14.816 -0.935 12.132 1.00 96.62 101 THR A O 1
ATOM 812 N N . VAL A 1 102 ? -16.674 0.024 12.953 1.00 97.50 102 VAL A N 1
ATOM 813 C CA . VAL A 1 102 ? -16.072 1.325 13.274 1.00 97.50 102 VAL A CA 1
ATOM 814 C C . VAL A 1 102 ? -16.002 1.475 14.789 1.00 97.50 102 VAL A C 1
ATOM 816 O O . VAL A 1 102 ? -16.990 1.261 15.485 1.00 97.50 102 VAL A O 1
ATOM 819 N N . ALA A 1 103 ? -14.834 1.848 15.298 1.00 97.44 103 ALA A N 1
ATOM 820 C CA . ALA A 1 103 ? -14.613 2.192 16.693 1.00 97.44 103 ALA A CA 1
ATOM 821 C C . ALA A 1 103 ? -14.520 3.714 16.837 1.00 97.44 103 ALA A C 1
ATOM 823 O O . ALA A 1 103 ? -13.708 4.358 16.168 1.00 97.44 103 ALA A O 1
ATOM 824 N N . LEU A 1 104 ? -15.343 4.270 17.721 1.00 97.56 104 LEU A N 1
ATOM 825 C CA . LEU A 1 104 ? -15.428 5.694 18.013 1.00 97.56 104 LEU A CA 1
ATOM 826 C C . LEU A 1 104 ? -15.085 5.936 19.483 1.00 97.56 104 LEU A C 1
ATOM 828 O O . LEU A 1 104 ? -15.569 5.231 20.361 1.00 97.56 104 LEU A O 1
ATOM 832 N N . CYS A 1 105 ? -14.299 6.966 19.750 1.00 97.12 105 CYS A N 1
ATOM 833 C CA . CYS A 1 105 ? -14.064 7.518 21.074 1.00 97.12 105 CYS A CA 1
ATOM 834 C C . CYS A 1 105 ? -14.267 9.037 20.981 1.00 97.12 105 CYS A C 1
ATOM 836 O O . CYS A 1 105 ? -13.324 9.752 20.636 1.00 97.12 105 CYS A O 1
ATOM 838 N N . PRO A 1 106 ? -15.497 9.533 21.222 1.00 95.06 106 PRO A N 1
ATOM 839 C CA . PRO A 1 106 ? -15.821 10.951 21.066 1.00 95.06 106 PRO A CA 1
ATOM 840 C C . PRO A 1 106 ? -14.947 11.896 21.900 1.00 95.06 106 PRO A C 1
ATOM 842 O O . PRO A 1 106 ? -14.658 13.003 21.458 1.00 95.06 106 PRO A O 1
ATOM 845 N N . GLU A 1 107 ? -14.475 11.442 23.065 1.00 94.38 107 GLU A N 1
ATOM 846 C CA . GLU A 1 107 ? -13.561 12.178 23.956 1.00 94.38 107 GLU A CA 1
ATOM 847 C C . GLU A 1 107 ? -12.214 12.515 23.295 1.00 94.38 107 GLU A C 1
ATOM 849 O O . GLU A 1 107 ? -11.570 13.497 23.655 1.00 94.38 107 GLU A O 1
ATOM 854 N N . LEU A 1 108 ? -11.790 11.707 22.318 1.00 95.81 108 LEU A N 1
ATOM 855 C CA . LEU A 1 108 ? -10.519 11.847 21.607 1.00 95.81 108 LEU A CA 1
ATOM 856 C C . LEU A 1 108 ? -10.649 12.572 20.260 1.00 95.81 108 LEU A C 1
ATOM 858 O O . LEU A 1 108 ? -9.655 12.705 19.545 1.00 95.81 108 LEU A O 1
ATOM 862 N N . PHE A 1 109 ? -11.849 13.015 19.873 1.00 95.19 109 PHE A N 1
ATOM 863 C CA . PHE A 1 109 ? -12.040 13.683 18.589 1.00 95.19 109 PHE A CA 1
ATOM 864 C C . PHE A 1 109 ? -11.234 14.980 18.513 1.00 95.19 109 PHE A C 1
ATOM 866 O O . PHE A 1 109 ? -11.403 15.906 19.305 1.00 95.19 109 PHE A O 1
ATOM 873 N N . SER A 1 110 ? -10.362 15.056 17.509 1.00 81.56 110 SER A N 1
ATOM 874 C CA . SER A 1 110 ? -9.582 16.250 17.207 1.00 81.56 110 SER A CA 1
ATOM 875 C C . SER A 1 110 ? -10.243 17.043 16.076 1.00 81.56 110 SER A C 1
ATOM 877 O O . SER A 1 110 ? -10.147 16.664 14.907 1.00 81.56 110 SER A O 1
ATOM 879 N N . GLY A 1 111 ? -10.881 18.163 16.423 1.00 82.38 111 GLY A N 1
ATOM 880 C CA . GLY A 1 111 ? -11.570 19.043 15.473 1.00 82.38 111 GLY A CA 1
ATOM 881 C C . GLY A 1 111 ? -12.913 18.499 14.971 1.00 82.38 111 GLY A C 1
ATOM 882 O O . GLY A 1 111 ? -13.309 17.373 15.271 1.00 82.38 111 GLY A O 1
ATOM 883 N N . ASP A 1 112 ? -13.614 19.310 14.177 1.00 91.38 112 ASP A N 1
ATOM 884 C CA . ASP A 1 112 ? -15.003 19.027 13.780 1.00 91.38 112 ASP A CA 1
ATOM 885 C C . ASP A 1 112 ? -15.121 17.826 12.831 1.00 91.38 112 ASP A C 1
ATOM 887 O O . ASP A 1 112 ? -16.111 17.094 12.850 1.00 91.38 112 ASP A O 1
ATOM 891 N N . ARG A 1 113 ? -14.081 17.567 12.027 1.00 94.31 113 ARG A N 1
ATOM 892 C CA . ARG A 1 113 ? -14.154 16.572 10.951 1.00 94.31 113 ARG A CA 1
ATOM 893 C C . ARG A 1 113 ? -14.325 15.137 11.454 1.00 94.31 113 ARG A C 1
ATOM 895 O O . ARG A 1 113 ? -15.053 14.365 10.834 1.00 94.31 113 ARG A O 1
ATOM 902 N N . ALA A 1 114 ? -13.700 14.782 12.578 1.00 93.12 114 ALA A N 1
ATOM 903 C CA . ALA A 1 114 ? -13.861 13.458 13.181 1.00 93.12 114 ALA A CA 1
ATOM 904 C C . ALA A 1 114 ? -15.311 13.227 13.645 1.00 93.12 114 ALA A C 1
ATOM 906 O O . ALA A 1 114 ? -15.885 12.164 13.400 1.00 93.12 114 ALA A O 1
ATOM 907 N N . ALA A 1 115 ? -15.929 14.248 14.249 1.00 94.00 115 ALA A N 1
ATOM 908 C CA . ALA A 1 115 ? -17.317 14.201 14.698 1.00 94.00 115 ALA A CA 1
ATOM 909 C C . ALA A 1 115 ? -18.306 14.138 13.521 1.00 94.00 115 ALA A C 1
ATOM 911 O O . ALA A 1 115 ? -19.254 13.349 13.557 1.00 94.00 115 ALA A O 1
ATOM 912 N N . GLU A 1 116 ? -18.065 14.916 12.461 1.00 95.75 116 GLU A N 1
ATOM 913 C CA . GLU A 1 116 ? -18.843 14.859 11.218 1.00 95.75 116 GLU A CA 1
ATOM 914 C C . GLU A 1 116 ? -18.798 13.461 10.595 1.00 95.75 116 GLU A C 1
ATOM 916 O O . GLU A 1 116 ? -19.845 12.863 10.346 1.00 95.75 116 GLU A O 1
ATOM 921 N N . LEU A 1 117 ? -17.595 12.905 10.412 1.00 95.25 117 LEU A N 1
ATOM 922 C CA . LEU A 1 117 ? -17.409 11.573 9.841 1.00 95.25 117 LEU A CA 1
ATOM 923 C C . LEU A 1 117 ? -18.064 10.490 10.705 1.00 95.25 117 LEU A C 1
ATOM 925 O O . LEU A 1 117 ? -18.713 9.588 10.179 1.00 95.25 117 LEU A O 1
ATOM 929 N N . ALA A 1 118 ? -17.956 10.585 12.032 1.00 94.62 118 ALA A N 1
ATOM 930 C CA . ALA A 1 118 ? -18.666 9.693 12.943 1.00 94.62 118 ALA A CA 1
ATOM 931 C C . ALA A 1 118 ? -20.192 9.769 12.744 1.00 94.62 118 ALA A C 1
ATOM 933 O O . ALA A 1 118 ? -20.865 8.737 12.726 1.00 94.62 118 ALA A O 1
ATOM 934 N N . GLY A 1 119 ? -20.744 10.972 12.552 1.00 94.50 119 GLY A N 1
ATOM 935 C CA . GLY A 1 119 ? -22.152 11.178 12.208 1.00 94.50 119 GLY A CA 1
ATOM 936 C C . GLY A 1 119 ? -22.539 10.543 10.868 1.00 94.50 119 GLY A C 1
ATOM 937 O O . GLY A 1 119 ? -23.547 9.840 10.789 1.00 94.50 119 GLY A O 1
ATOM 938 N N . GLU A 1 120 ? -21.713 10.727 9.835 1.00 94.56 120 GLU A N 1
ATOM 939 C CA . GLU A 1 120 ? -21.896 10.103 8.518 1.00 94.56 120 GLU A CA 1
ATOM 940 C C . GLU A 1 120 ? -21.884 8.565 8.606 1.00 94.56 120 GLU A C 1
ATOM 942 O O . GLU A 1 120 ? -22.713 7.902 7.979 1.00 94.56 120 GLU A O 1
ATOM 947 N N . LEU A 1 121 ? -20.974 7.988 9.400 1.00 93.56 121 LEU A N 1
ATOM 948 C CA . LEU A 1 121 ? -20.812 6.538 9.562 1.00 93.56 121 LEU A CA 1
ATOM 949 C C . LEU A 1 121 ? -21.933 5.901 10.387 1.00 93.56 121 LEU A C 1
ATOM 951 O O . LEU A 1 121 ? -22.380 4.812 10.034 1.00 93.56 121 LEU A O 1
ATOM 955 N N . ARG A 1 122 ? -22.450 6.583 11.419 1.00 92.88 122 ARG A N 1
ATOM 956 C CA . ARG A 1 122 ? -23.640 6.131 12.169 1.00 92.88 122 ARG A CA 1
ATOM 957 C C . ARG A 1 122 ? -24.884 6.008 11.280 1.00 92.88 122 ARG A C 1
ATOM 959 O O . ARG A 1 122 ? -25.782 5.234 11.589 1.00 92.88 122 ARG A O 1
ATOM 966 N N . GLY A 1 123 ? -24.941 6.758 10.177 1.00 90.31 123 GLY A N 1
ATOM 967 C CA . GLY A 1 123 ? -26.004 6.655 9.175 1.00 90.31 123 GLY A CA 1
ATOM 968 C C . GLY A 1 123 ? -25.857 5.481 8.197 1.00 90.31 123 GLY A C 1
ATOM 969 O O . GLY A 1 123 ? -26.737 5.291 7.356 1.00 90.31 123 GLY A O 1
ATOM 970 N N . ARG A 1 124 ? -24.758 4.716 8.259 1.00 90.94 124 ARG A N 1
ATOM 971 C CA . ARG A 1 124 ? -24.502 3.548 7.401 1.00 90.94 124 ARG A CA 1
ATOM 972 C C . ARG A 1 124 ? -24.841 2.246 8.128 1.00 90.94 124 ARG A C 1
ATOM 974 O O . ARG A 1 124 ? -24.839 2.179 9.351 1.00 90.94 124 ARG A O 1
ATOM 981 N N . GLU A 1 125 ? -25.060 1.179 7.365 1.00 91.25 125 GLU A N 1
ATOM 982 C CA . GLU A 1 125 ? -25.235 -0.184 7.892 1.00 91.25 125 GLU A CA 1
ATOM 983 C C . GLU A 1 125 ? -23.880 -0.817 8.271 1.00 91.25 125 GLU A C 1
ATOM 985 O O . GLU A 1 125 ? -23.495 -1.857 7.744 1.00 91.25 125 GLU A O 1
ATOM 990 N N . VAL A 1 126 ? -23.120 -0.165 9.159 1.00 93.50 126 VAL A N 1
ATOM 991 C CA . VAL A 1 126 ? -21.838 -0.667 9.682 1.00 93.50 126 VAL A CA 1
ATOM 992 C C . VAL A 1 126 ? -21.897 -0.686 11.213 1.00 93.50 126 VAL A C 1
ATOM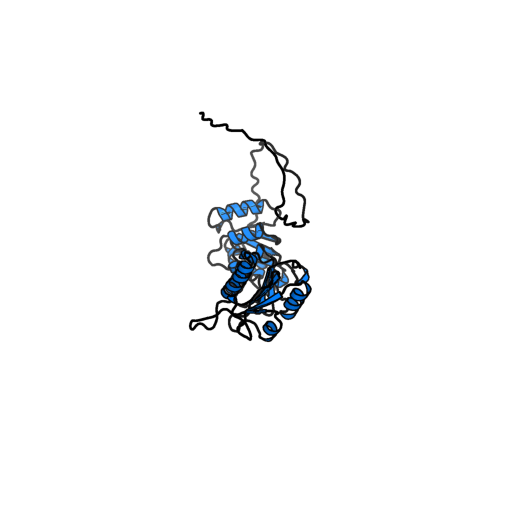 994 O O . VAL A 1 126 ? -22.288 0.319 11.807 1.00 93.50 126 VAL A O 1
ATOM 997 N N . PRO A 1 127 ? -21.509 -1.790 11.880 1.00 95.31 127 PRO A N 1
ATOM 998 C CA . PRO A 1 127 ? -21.451 -1.849 13.337 1.00 95.31 127 PRO A CA 1
ATOM 999 C C . PRO A 1 127 ? -20.571 -0.742 13.929 1.00 95.31 127 PRO A C 1
ATOM 1001 O O . PRO A 1 127 ? -19.407 -0.600 13.547 1.00 95.31 127 PRO A O 1
ATOM 1004 N N . ILE A 1 128 ? -21.117 0.004 14.891 1.00 96.44 128 ILE A N 1
ATOM 1005 C CA . ILE A 1 128 ? -20.407 1.049 15.634 1.00 96.44 128 ILE A CA 1
ATOM 1006 C C . ILE A 1 128 ? -20.109 0.549 17.050 1.00 96.44 128 ILE A C 1
ATOM 1008 O O . ILE A 1 128 ? -20.995 0.040 17.735 1.00 96.44 128 ILE A O 1
ATOM 1012 N N . LEU A 1 129 ? -18.862 0.708 17.489 1.00 96.62 129 LEU A N 1
ATOM 1013 C CA . LEU A 1 129 ? -18.419 0.484 18.860 1.00 96.62 129 LEU A CA 1
ATOM 1014 C C . LEU A 1 129 ? -18.019 1.823 19.469 1.00 96.62 129 LEU A C 1
ATOM 1016 O O . LEU A 1 129 ? -17.048 2.430 19.021 1.00 96.62 129 LEU A O 1
ATOM 1020 N N . GLU A 1 130 ? -18.729 2.264 20.500 1.00 97.06 130 GLU A N 1
ATOM 1021 C CA . GLU A 1 130 ? -18.296 3.408 21.301 1.00 97.06 130 GLU A CA 1
ATOM 1022 C C . GLU A 1 130 ? -17.374 2.925 22.420 1.00 97.06 130 GLU A C 1
ATOM 1024 O O . GLU A 1 130 ? -17.695 1.980 23.141 1.00 97.06 130 GLU A O 1
ATOM 1029 N N . LEU A 1 131 ? -16.190 3.521 22.516 1.00 97.75 131 LEU A N 1
ATOM 1030 C CA . LEU A 1 131 ? -15.112 3.109 23.407 1.00 97.75 131 LEU A CA 1
ATOM 1031 C C . LEU A 1 131 ? -14.706 4.272 24.315 1.00 97.75 131 LEU A C 1
ATOM 1033 O O . LEU A 1 131 ? -14.650 5.418 23.865 1.00 97.75 131 LEU A O 1
ATOM 1037 N N . SER A 1 132 ? -14.325 3.962 25.555 1.00 97.31 132 SER A N 1
ATOM 1038 C CA . SER A 1 132 ? -13.605 4.924 26.397 1.00 97.31 132 SER A CA 1
ATOM 1039 C C . SER A 1 132 ? -12.211 5.218 25.832 1.00 97.31 132 SER A C 1
ATOM 1041 O O . SER A 1 132 ? -11.646 4.410 25.079 1.00 97.31 132 SER A O 1
ATOM 1043 N N . GLU A 1 133 ? -11.602 6.325 26.262 1.00 96.81 133 GLU A N 1
ATOM 1044 C CA . GLU A 1 133 ? -10.208 6.642 25.932 1.00 96.81 133 GLU A CA 1
ATOM 1045 C C . GLU A 1 133 ? -9.253 5.482 26.278 1.00 96.81 133 GLU A C 1
ATOM 1047 O O . GLU A 1 133 ? -8.385 5.114 25.480 1.00 96.81 133 GLU A O 1
ATOM 1052 N N . GLN A 1 134 ? -9.443 4.841 27.438 1.00 96.69 134 GLN A N 1
ATOM 1053 C CA . GLN A 1 134 ? -8.607 3.724 27.884 1.00 96.69 134 GLN A CA 1
ATOM 1054 C C . GLN A 1 134 ? -8.706 2.513 26.942 1.00 96.69 134 GLN A C 1
ATOM 1056 O O . GLN A 1 134 ? -7.686 1.914 26.580 1.00 96.69 134 GLN A O 1
ATOM 1061 N N . ALA A 1 135 ? -9.923 2.141 26.536 1.00 97.44 135 ALA A N 1
ATOM 1062 C CA . ALA A 1 135 ? -10.147 1.044 25.604 1.00 97.44 135 ALA A CA 1
ATOM 1063 C C . ALA A 1 135 ? -9.552 1.353 24.223 1.00 97.44 135 ALA A C 1
ATOM 1065 O O . ALA A 1 135 ? -8.845 0.506 23.664 1.00 97.44 135 ALA A O 1
ATOM 1066 N N . PHE A 1 136 ? -9.773 2.565 23.704 1.00 97.62 136 PHE A N 1
ATOM 1067 C CA . PHE A 1 136 ? -9.281 2.992 22.392 1.00 97.62 136 PHE A CA 1
ATOM 1068 C C . PHE A 1 136 ? -7.745 3.007 22.330 1.00 97.62 136 PHE A C 1
ATOM 1070 O O . PHE A 1 136 ? -7.128 2.402 21.447 1.00 97.62 136 PHE A O 1
ATOM 1077 N N . ARG A 1 137 ? -7.095 3.618 23.329 1.00 96.81 137 ARG A N 1
ATOM 1078 C CA . ARG A 1 137 ? -5.626 3.691 23.407 1.00 96.81 137 ARG A CA 1
ATOM 1079 C C . ARG A 1 137 ? -4.952 2.325 23.508 1.00 96.81 137 ARG A C 1
ATOM 1081 O O . ARG A 1 137 ? -3.788 2.200 23.147 1.00 96.81 137 ARG A O 1
ATOM 1088 N N . SER A 1 138 ? -5.663 1.289 23.954 1.00 96.50 138 SER A N 1
ATOM 1089 C CA . SER A 1 138 ? -5.089 -0.052 24.115 1.00 96.50 138 SER A CA 1
ATOM 1090 C C . SER A 1 138 ? -4.700 -0.747 22.799 1.00 96.50 138 SER A C 1
ATOM 1092 O O . SER A 1 138 ? -3.928 -1.709 22.836 1.00 96.50 138 SER A O 1
ATOM 1094 N N . PHE A 1 139 ? -5.227 -0.295 21.654 1.00 95.69 139 PHE A N 1
ATOM 1095 C CA . PHE A 1 139 ? -4.865 -0.806 20.325 1.00 95.69 139 PHE A CA 1
ATOM 1096 C C . PHE A 1 139 ? -4.286 0.257 19.382 1.00 95.69 139 PHE A C 1
ATOM 1098 O O . PHE A 1 139 ? -3.660 -0.114 18.385 1.00 95.69 139 PHE A O 1
ATOM 1105 N N . SER A 1 140 ? -4.476 1.546 19.685 1.00 95.69 140 SER A N 1
ATOM 1106 C CA . SER A 1 140 ? -3.924 2.660 18.908 1.00 95.69 140 SER A CA 1
ATOM 1107 C C . SER A 1 140 ? -2.425 2.486 18.651 1.00 95.69 140 SER A C 1
ATOM 1109 O O . SER A 1 140 ? -1.675 2.007 19.505 1.00 95.69 140 SER A O 1
ATOM 1111 N N . GLN A 1 141 ? -1.988 2.846 17.444 1.00 92.69 141 GLN A N 1
ATOM 1112 C CA . GLN A 1 141 ? -0.580 2.777 17.039 1.00 92.69 141 GLN A CA 1
ATOM 1113 C C . GLN A 1 141 ? 0.070 4.166 16.954 1.00 92.69 141 GLN A C 1
ATOM 1115 O O . GLN A 1 141 ? 1.186 4.290 16.445 1.00 92.69 141 GLN A O 1
ATOM 1120 N N . VAL A 1 142 ? -0.621 5.209 17.419 1.00 91.62 142 VAL A N 1
ATOM 1121 C CA . VAL A 1 142 ? -0.139 6.596 17.441 1.00 91.62 142 VAL A CA 1
ATOM 1122 C C . VAL A 1 142 ? -0.168 7.161 18.857 1.00 91.62 142 VAL A C 1
ATOM 1124 O O . VAL A 1 142 ? -0.913 6.703 19.715 1.00 91.62 142 VAL A O 1
ATOM 1127 N N . GLN A 1 143 ? 0.656 8.177 19.113 1.00 90.00 143 GLN A N 1
ATOM 1128 C CA . GLN A 1 143 ? 0.711 8.824 20.430 1.00 90.00 143 GLN A CA 1
ATOM 1129 C C . GLN A 1 143 ? -0.544 9.669 20.717 1.00 90.00 143 GLN A C 1
ATOM 1131 O O . GLN A 1 143 ? -1.065 9.653 21.833 1.00 90.00 143 GLN A O 1
ATOM 1136 N N . ALA A 1 144 ? -1.044 10.372 19.698 1.00 92.38 144 ALA A N 1
ATOM 1137 C CA . ALA A 1 144 ? -2.229 11.224 19.763 1.00 92.38 144 ALA A CA 1
ATOM 1138 C C . ALA A 1 144 ? -3.313 10.689 18.804 1.00 92.38 144 ALA A C 1
ATOM 1140 O O . ALA A 1 144 ? -3.359 11.113 17.650 1.00 92.38 144 ALA A O 1
ATOM 1141 N N . PRO A 1 145 ? -4.121 9.699 19.227 1.00 94.19 145 PRO A N 1
ATOM 1142 C CA . PRO A 1 145 ? -5.222 9.179 18.423 1.00 94.19 145 PRO A CA 1
ATOM 1143 C C . PRO A 1 145 ? -6.329 10.219 18.245 1.00 94.19 145 PRO A C 1
ATOM 1145 O O . PRO A 1 145 ? -6.668 10.925 19.186 1.00 94.19 145 PRO A O 1
ATOM 1148 N N . GLU A 1 146 ? -6.947 10.234 17.065 1.00 95.12 146 GLU A N 1
ATOM 1149 C CA . GLU A 1 146 ? -8.068 11.128 16.718 1.00 95.12 146 GLU A CA 1
ATOM 1150 C C . GLU A 1 146 ? -9.438 10.558 17.142 1.00 95.12 146 GLU A C 1
ATOM 1152 O O . GLU A 1 146 ? -10.484 11.002 16.673 1.00 95.12 146 GLU A O 1
ATOM 1157 N N . GLY A 1 147 ? -9.443 9.501 17.963 1.00 95.81 147 GLY A N 1
ATOM 1158 C CA . GLY A 1 147 ? -10.660 8.851 18.459 1.00 95.81 147 GLY A CA 1
ATOM 1159 C C . GLY A 1 147 ? -11.453 8.061 17.420 1.00 95.81 147 GLY A C 1
ATOM 1160 O O . GLY A 1 147 ? -12.570 7.641 17.707 1.00 95.81 147 GLY A O 1
ATOM 1161 N N . ILE A 1 148 ? -10.909 7.836 16.221 1.00 95.94 148 ILE A N 1
ATOM 1162 C CA . ILE A 1 148 ? -11.619 7.143 15.146 1.00 95.94 148 ILE A CA 1
ATOM 1163 C C . ILE A 1 148 ? -10.770 6.040 14.510 1.00 95.94 148 ILE A C 1
ATOM 1165 O O . ILE A 1 148 ? -9.611 6.245 14.135 1.00 95.94 148 ILE A O 1
ATOM 1169 N N . ALA A 1 149 ? -11.341 4.842 14.415 1.00 96.75 149 ALA A N 1
ATOM 1170 C CA . ALA A 1 149 ? -10.701 3.688 13.802 1.00 96.75 149 ALA A CA 1
ATOM 1171 C C . ALA A 1 149 ? -11.732 2.753 13.167 1.00 96.75 149 ALA A C 1
ATOM 1173 O O . ALA A 1 149 ? -12.915 2.792 13.500 1.00 96.75 149 ALA A O 1
ATOM 1174 N N . ALA A 1 150 ? -11.285 1.873 12.277 1.00 96.81 150 ALA A N 1
ATOM 1175 C CA . ALA A 1 150 ? -12.118 0.807 11.748 1.00 96.81 150 ALA A CA 1
ATOM 1176 C C . ALA A 1 150 ? -11.351 -0.481 11.484 1.00 96.81 150 ALA A C 1
ATOM 1178 O O . ALA A 1 150 ? -10.158 -0.496 11.180 1.00 96.81 150 ALA A O 1
ATOM 1179 N N . GLU A 1 151 ? -12.099 -1.567 11.577 1.00 97.19 151 GLU A N 1
ATOM 1180 C CA . GLU A 1 151 ? -11.741 -2.884 11.092 1.00 97.19 151 GLU A CA 1
ATOM 1181 C C . GLU A 1 151 ? -12.183 -2.995 9.627 1.00 97.19 151 GLU A C 1
ATOM 1183 O O . GLU A 1 151 ? -13.356 -2.798 9.302 1.00 97.19 151 GLU A O 1
ATOM 1188 N N . VAL A 1 152 ? -11.233 -3.294 8.743 1.00 97.62 152 VAL A N 1
ATOM 1189 C CA . VAL A 1 152 ? -11.443 -3.384 7.292 1.00 97.62 152 VAL A CA 1
ATOM 1190 C C . VAL A 1 152 ? -11.056 -4.776 6.806 1.00 97.62 152 VAL A C 1
ATOM 1192 O O . VAL A 1 152 ? -10.056 -5.338 7.260 1.00 97.62 152 VAL A O 1
ATOM 1195 N N . GLY A 1 153 ? -11.832 -5.350 5.886 1.00 96.81 153 GLY A N 1
ATOM 1196 C CA . GLY A 1 153 ? -11.518 -6.651 5.290 1.00 96.81 153 GLY A CA 1
ATOM 1197 C C . GLY A 1 153 ? -10.244 -6.624 4.441 1.00 96.81 153 GLY A C 1
ATOM 1198 O O . GLY A 1 153 ? -10.050 -5.728 3.620 1.00 96.81 153 GLY A O 1
ATOM 1199 N N . ILE A 1 154 ? -9.378 -7.627 4.616 1.00 95.62 154 ILE A N 1
ATOM 1200 C CA . ILE A 1 154 ? -8.208 -7.838 3.756 1.00 95.62 154 ILE A CA 1
ATOM 1201 C C . ILE A 1 154 ? -8.676 -8.503 2.454 1.00 95.62 154 ILE A C 1
ATOM 1203 O O . ILE A 1 154 ? -9.161 -9.641 2.499 1.00 95.62 154 ILE A O 1
ATOM 1207 N N . PRO A 1 155 ? -8.498 -7.857 1.287 1.00 93.00 155 PRO A N 1
ATOM 1208 C CA . PRO A 1 155 ? -8.865 -8.461 0.015 1.00 93.00 155 PRO A CA 1
ATOM 1209 C C . PRO A 1 155 ? -8.003 -9.700 -0.269 1.00 93.00 155 PRO A C 1
ATOM 1211 O O . PRO A 1 155 ? -6.807 -9.725 0.018 1.00 93.00 155 PRO A O 1
ATOM 1214 N N . GLN A 1 156 ? -8.611 -10.727 -0.865 1.00 91.25 156 GLN A N 1
ATOM 1215 C CA . GLN A 1 156 ? -7.933 -11.964 -1.283 1.00 91.25 156 GLN A CA 1
ATOM 1216 C C . GLN A 1 156 ? -7.530 -11.929 -2.766 1.00 91.25 156 GLN A C 1
ATOM 1218 O O . GLN A 1 156 ? -7.566 -12.952 -3.445 1.00 91.25 156 GLN A O 1
ATOM 1223 N N . THR A 1 157 ? -7.179 -10.745 -3.275 1.00 93.81 157 THR A N 1
ATOM 1224 C CA . THR A 1 157 ? -6.864 -10.518 -4.690 1.00 93.81 157 THR A CA 1
ATOM 1225 C C . THR A 1 157 ? -5.656 -11.342 -5.126 1.00 93.81 157 THR A C 1
ATOM 1227 O O . THR A 1 157 ? -4.570 -11.239 -4.550 1.00 93.81 157 THR A O 1
ATOM 1230 N N . GLN A 1 158 ? -5.836 -12.123 -6.184 1.00 95.19 158 GLN A N 1
ATOM 1231 C CA . GLN A 1 158 ? -4.799 -12.903 -6.845 1.00 95.19 158 GLN A CA 1
ATOM 1232 C C . GLN A 1 158 ? -4.392 -12.251 -8.169 1.00 95.19 158 GLN A C 1
ATOM 1234 O O . GLN A 1 158 ? -5.094 -11.406 -8.720 1.00 95.19 158 GLN A O 1
ATOM 1239 N N . LEU A 1 159 ? -3.267 -12.693 -8.742 1.00 95.88 159 LEU A N 1
ATOM 1240 C CA . LEU A 1 159 ? -2.799 -12.207 -10.048 1.00 95.88 159 LEU A CA 1
ATOM 1241 C C . LEU A 1 159 ? -3.875 -12.326 -11.142 1.00 95.88 159 LEU A C 1
ATOM 1243 O O . LEU A 1 159 ? -4.011 -11.446 -11.985 1.00 95.88 159 LEU A O 1
ATOM 1247 N N . ASN A 1 160 ? -4.652 -13.411 -11.139 1.00 94.75 160 ASN A N 1
ATOM 1248 C CA . ASN A 1 160 ? -5.679 -13.656 -12.155 1.00 94.75 160 ASN A CA 1
ATOM 1249 C C . ASN A 1 160 ? -6.927 -12.774 -12.018 1.00 94.75 160 ASN A C 1
ATOM 1251 O O . ASN A 1 160 ? -7.699 -12.712 -12.971 1.00 94.75 160 ASN A O 1
ATOM 1255 N N . ASP A 1 161 ? -7.089 -12.073 -10.895 1.00 95.19 161 ASP A N 1
ATOM 1256 C CA . ASP A 1 161 ? -8.182 -11.117 -10.690 1.00 95.19 161 ASP A CA 1
ATOM 1257 C C . ASP A 1 161 ? -7.842 -9.729 -11.257 1.00 95.19 161 ASP A C 1
ATOM 1259 O O . ASP A 1 161 ? -8.714 -8.870 -11.389 1.00 95.19 161 ASP A O 1
ATOM 1263 N N . LEU A 1 162 ? -6.568 -9.492 -11.595 1.00 95.12 162 LEU A N 1
ATOM 1264 C CA . LEU A 1 162 ? -6.106 -8.212 -12.118 1.00 95.12 162 LEU A CA 1
ATOM 1265 C C . LEU A 1 162 ? -6.538 -8.000 -13.580 1.00 95.12 162 LEU A C 1
ATOM 1267 O O . LEU A 1 162 ? -6.550 -8.950 -14.372 1.00 95.12 162 LEU A O 1
ATOM 1271 N N . PRO A 1 163 ? -6.824 -6.747 -13.985 1.00 90.94 163 PRO A N 1
ATOM 1272 C CA . PRO A 1 163 ? -7.233 -6.428 -15.349 1.00 90.94 163 PRO A CA 1
ATOM 1273 C C . PRO A 1 163 ? -6.128 -6.765 -16.359 1.00 90.94 163 PRO A C 1
ATOM 1275 O O . PRO A 1 163 ? -5.077 -6.123 -16.424 1.00 90.94 163 PRO A O 1
ATOM 1278 N N . GLY A 1 164 ? -6.390 -7.782 -17.181 1.00 89.69 164 GLY A N 1
ATOM 1279 C CA . GLY A 1 164 ? -5.457 -8.286 -18.187 1.00 89.69 164 GLY A CA 1
ATOM 1280 C C . GLY A 1 164 ? -5.224 -7.348 -19.371 1.00 89.69 164 GLY A C 1
ATOM 1281 O O . GLY A 1 164 ? -4.413 -7.685 -20.225 1.00 89.69 164 GLY A O 1
ATOM 1282 N N . ASP A 1 165 ? -5.899 -6.200 -19.440 1.00 92.56 165 ASP A N 1
ATOM 1283 C CA . ASP A 1 165 ? -5.729 -5.123 -20.422 1.00 92.56 165 ASP A CA 1
ATOM 1284 C C . ASP A 1 165 ? -5.057 -3.867 -19.831 1.00 92.56 165 ASP A C 1
ATOM 1286 O O . ASP A 1 165 ? -4.841 -2.896 -20.554 1.00 92.56 165 ASP A O 1
ATOM 1290 N N . ALA A 1 166 ? -4.639 -3.905 -18.558 1.00 95.06 166 ALA A N 1
ATOM 1291 C CA . ALA A 1 166 ? -3.968 -2.789 -17.899 1.00 95.06 166 ALA A CA 1
ATOM 1292 C C . ALA A 1 166 ? -2.724 -2.306 -18.657 1.00 95.06 166 ALA A C 1
ATOM 1294 O O . ALA A 1 166 ? -1.933 -3.102 -19.185 1.00 95.06 166 ALA A O 1
ATOM 1295 N N . ASP A 1 167 ? -2.534 -0.986 -18.658 1.00 96.12 167 ASP A N 1
ATOM 1296 C CA . ASP A 1 167 ? -1.350 -0.352 -19.227 1.00 96.12 167 ASP A CA 1
ATOM 1297 C C . ASP A 1 167 ? -0.188 -0.328 -18.220 1.00 96.12 167 ASP A C 1
ATOM 1299 O O . ASP A 1 167 ? 0.959 -0.519 -18.614 1.00 96.12 167 ASP A O 1
ATOM 1303 N N . LEU A 1 168 ? -0.425 -0.113 -16.922 1.00 98.06 168 LEU A N 1
ATOM 1304 C CA . LEU A 1 168 ? 0.630 -0.043 -15.900 1.00 98.06 168 LEU A CA 1
ATOM 1305 C C . LEU A 1 168 ? 0.279 -0.875 -14.668 1.00 98.06 168 LEU A C 1
ATOM 1307 O O . LEU A 1 168 ? -0.790 -0.700 -14.091 1.00 98.06 168 LEU A O 1
ATOM 1311 N N . ILE A 1 169 ? 1.215 -1.721 -14.242 1.00 98.25 169 ILE A N 1
ATOM 1312 C CA . ILE A 1 169 ? 1.209 -2.402 -12.942 1.00 98.25 169 ILE A CA 1
ATOM 1313 C C . ILE A 1 169 ? 2.596 -2.252 -12.324 1.00 98.25 169 ILE A C 1
ATOM 1315 O O . ILE A 1 169 ? 3.603 -2.272 -13.037 1.00 98.25 169 ILE A O 1
ATOM 1319 N N . VAL A 1 170 ? 2.649 -2.108 -11.003 1.00 98.38 170 VAL A N 1
ATOM 1320 C CA . VAL A 1 170 ? 3.901 -1.999 -10.249 1.00 98.38 170 VAL A CA 1
ATOM 1321 C C . VAL A 1 170 ? 4.068 -3.234 -9.371 1.00 98.38 170 VAL A C 1
ATOM 1323 O O . VAL A 1 170 ? 3.148 -3.616 -8.658 1.00 98.38 170 VAL A O 1
ATOM 1326 N N . ALA A 1 171 ? 5.239 -3.860 -9.407 1.00 98.00 171 ALA A N 1
ATOM 1327 C CA . ALA A 1 171 ? 5.600 -4.971 -8.542 1.00 98.00 171 ALA A CA 1
ATOM 1328 C C . ALA A 1 171 ? 6.784 -4.601 -7.643 1.00 98.00 171 ALA A C 1
ATOM 1330 O O . ALA A 1 171 ? 7.869 -4.255 -8.116 1.00 98.00 171 ALA A O 1
ATOM 1331 N N . ALA A 1 172 ? 6.568 -4.714 -6.338 1.00 97.44 172 ALA A N 1
ATOM 1332 C CA . ALA A 1 172 ? 7.610 -4.665 -5.329 1.00 97.44 172 ALA A CA 1
ATOM 1333 C C . ALA A 1 172 ? 8.200 -6.067 -5.157 1.00 97.44 172 ALA A C 1
ATOM 1335 O O . ALA A 1 172 ? 7.458 -7.034 -4.976 1.00 97.44 172 ALA A O 1
ATOM 1336 N N . VAL A 1 173 ? 9.521 -6.190 -5.199 1.00 96.62 173 VAL A N 1
ATOM 1337 C CA . VAL A 1 173 ? 10.231 -7.456 -5.000 1.00 96.62 173 VAL A CA 1
ATOM 1338 C C . VAL A 1 173 ? 11.089 -7.329 -3.755 1.00 96.62 173 VAL A C 1
ATOM 1340 O O . VAL A 1 173 ? 12.031 -6.541 -3.728 1.00 96.62 173 VAL A O 1
ATOM 1343 N N . ASP A 1 174 ? 10.756 -8.094 -2.716 1.00 95.25 174 ASP A N 1
ATOM 1344 C CA . ASP A 1 174 ? 11.528 -8.141 -1.468 1.00 95.25 174 ASP A CA 1
ATOM 1345 C C . ASP A 1 174 ? 11.702 -6.765 -0.767 1.00 95.25 174 ASP A C 1
ATOM 1347 O O . ASP A 1 174 ? 12.657 -6.561 -0.016 1.00 95.25 174 ASP A O 1
ATOM 1351 N N . VAL A 1 175 ? 10.781 -5.814 -0.983 1.00 95.75 175 VAL A N 1
ATOM 1352 C CA . VAL A 1 175 ? 10.734 -4.507 -0.288 1.00 95.75 175 VAL A CA 1
ATOM 1353 C C . VAL A 1 175 ? 10.260 -4.704 1.152 1.00 95.75 175 VAL A C 1
ATOM 1355 O O . VAL A 1 175 ? 9.146 -5.193 1.373 1.00 95.75 175 VAL A O 1
ATOM 1358 N N . ARG A 1 176 ? 11.096 -4.341 2.131 1.00 95.12 176 ARG A N 1
ATOM 1359 C CA . ARG A 1 176 ? 10.878 -4.675 3.554 1.00 95.12 176 ARG A CA 1
ATOM 1360 C C . ARG A 1 176 ? 10.561 -3.476 4.435 1.00 95.12 176 ARG A C 1
ATOM 1362 O O . ARG A 1 176 ?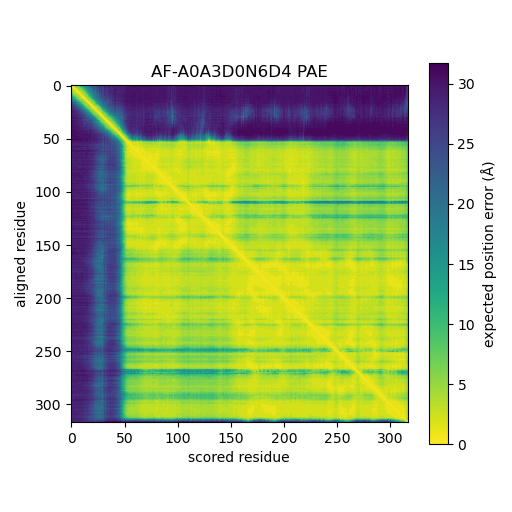 10.007 -3.676 5.515 1.00 95.12 176 ARG A O 1
ATOM 1369 N N . ASP A 1 177 ? 10.903 -2.265 4.011 1.00 95.94 177 ASP A N 1
ATOM 1370 C CA . ASP A 1 177 ? 10.586 -1.077 4.792 1.00 95.94 177 ASP A CA 1
ATOM 1371 C C . ASP A 1 177 ? 9.105 -0.671 4.612 1.00 95.94 177 ASP A C 1
ATOM 1373 O O . ASP A 1 177 ? 8.638 -0.511 3.476 1.00 95.94 177 ASP A O 1
ATOM 1377 N N . PRO A 1 178 ? 8.340 -0.482 5.708 1.00 95.75 178 PRO A N 1
ATOM 1378 C CA . PRO A 1 178 ? 6.946 -0.061 5.623 1.00 95.75 178 PRO A CA 1
ATOM 1379 C C . PRO A 1 178 ? 6.729 1.286 4.921 1.00 95.75 178 PRO A C 1
ATOM 1381 O O . PRO A 1 178 ? 5.747 1.449 4.195 1.00 95.75 178 PRO A O 1
ATOM 1384 N N . GLY A 1 179 ? 7.632 2.249 5.135 1.00 96.69 179 GLY A N 1
ATOM 1385 C CA . GLY A 1 179 ? 7.534 3.592 4.565 1.00 96.69 179 GLY A CA 1
ATOM 1386 C C . GLY A 1 179 ? 7.740 3.587 3.054 1.00 96.69 179 GLY A C 1
ATOM 1387 O O . GLY A 1 179 ? 6.970 4.206 2.316 1.00 96.69 179 GLY A O 1
ATOM 1388 N N . ASN A 1 180 ? 8.720 2.819 2.585 1.00 96.94 180 ASN A N 1
ATOM 1389 C CA . ASN A 1 180 ? 8.991 2.594 1.172 1.00 96.94 180 ASN A CA 1
ATOM 1390 C C . ASN A 1 180 ? 7.838 1.884 0.478 1.00 96.94 180 ASN A C 1
ATOM 1392 O O . ASN A 1 180 ? 7.425 2.319 -0.595 1.00 96.94 180 ASN A O 1
ATOM 1396 N N . MET A 1 181 ? 7.295 0.825 1.088 1.00 97.81 181 MET A N 1
ATOM 1397 C CA . MET A 1 181 ? 6.143 0.123 0.528 1.00 97.81 181 MET A CA 1
ATOM 1398 C C . MET A 1 181 ? 4.931 1.051 0.412 1.00 97.81 181 MET A C 1
ATOM 1400 O O . MET A 1 181 ? 4.310 1.123 -0.647 1.00 97.81 181 MET A O 1
ATOM 1404 N N . GLY A 1 182 ? 4.618 1.814 1.464 1.00 97.50 182 GLY A N 1
ATOM 1405 C CA . GLY A 1 182 ? 3.498 2.752 1.420 1.00 97.50 182 GLY A CA 1
ATOM 1406 C C . GLY A 1 182 ? 3.698 3.873 0.397 1.00 97.50 182 GLY A C 1
ATOM 1407 O O . GLY A 1 182 ? 2.784 4.177 -0.370 1.00 97.50 182 GLY A O 1
ATOM 1408 N N . SER A 1 183 ? 4.916 4.412 0.302 1.00 97.62 183 SER A N 1
ATOM 1409 C CA . SER A 1 183 ? 5.278 5.416 -0.707 1.00 97.62 183 SER A CA 1
ATOM 1410 C C . SER A 1 183 ? 5.193 4.857 -2.126 1.00 97.62 183 SER A C 1
ATOM 1412 O O . SER A 1 183 ? 4.740 5.554 -3.030 1.00 97.62 183 SER A O 1
ATOM 1414 N N . LEU A 1 184 ? 5.575 3.596 -2.336 1.00 97.94 184 LEU A N 1
ATOM 1415 C CA . LEU A 1 184 ? 5.459 2.916 -3.623 1.00 97.94 184 LEU A CA 1
ATOM 1416 C C . LEU A 1 184 ? 3.993 2.719 -4.029 1.00 97.94 184 LEU A C 1
ATOM 1418 O O . LEU A 1 184 ? 3.649 3.018 -5.170 1.00 97.94 184 LEU A O 1
ATOM 1422 N N . ILE A 1 185 ? 3.129 2.283 -3.103 1.00 98.00 185 ILE A N 1
ATOM 1423 C CA . ILE A 1 185 ? 1.681 2.163 -3.345 1.00 98.00 185 ILE A CA 1
ATOM 1424 C C . ILE A 1 185 ? 1.098 3.522 -3.736 1.00 98.00 185 ILE A C 1
ATOM 1426 O O . ILE A 1 185 ? 0.417 3.632 -4.752 1.00 98.00 185 ILE A O 1
ATOM 1430 N N . ARG A 1 186 ? 1.434 4.573 -2.983 1.00 97.44 186 ARG A N 1
ATOM 1431 C CA . ARG A 1 186 ? 0.999 5.944 -3.270 1.00 97.44 186 ARG A CA 1
ATOM 1432 C C . ARG A 1 186 ? 1.506 6.461 -4.618 1.00 97.44 186 ARG A C 1
ATOM 1434 O O . ARG A 1 186 ? 0.783 7.135 -5.343 1.00 97.44 186 ARG A O 1
ATOM 1441 N N . THR A 1 187 ? 2.747 6.136 -4.963 1.00 98.19 187 THR A N 1
ATOM 1442 C CA . THR A 1 187 ? 3.369 6.502 -6.244 1.00 98.19 187 THR A CA 1
ATOM 1443 C C . THR A 1 187 ? 2.677 5.799 -7.413 1.00 98.19 187 THR A C 1
ATOM 1445 O O . THR A 1 187 ? 2.437 6.418 -8.447 1.00 98.19 187 THR A O 1
ATOM 1448 N N . ALA A 1 188 ? 2.325 4.523 -7.245 1.00 98.25 188 ALA A N 1
ATOM 1449 C CA . ALA A 1 188 ? 1.594 3.747 -8.239 1.00 98.25 188 ALA A CA 1
ATOM 1450 C C . ALA A 1 188 ? 0.166 4.282 -8.444 1.00 98.25 188 ALA A C 1
ATOM 1452 O O . ALA A 1 188 ? -0.245 4.480 -9.586 1.00 98.25 188 ALA A O 1
ATOM 1453 N N . ASP A 1 189 ? -0.548 4.573 -7.355 1.00 97.69 189 ASP A N 1
ATOM 1454 C CA . ASP A 1 189 ? -1.882 5.186 -7.377 1.00 97.69 189 ASP A CA 1
ATOM 1455 C C . ASP A 1 189 ? -1.869 6.537 -8.111 1.00 97.69 189 ASP A C 1
ATOM 1457 O O . ASP A 1 189 ? -2.576 6.729 -9.099 1.00 97.69 189 ASP A O 1
ATOM 1461 N N . ALA A 1 190 ? -0.956 7.438 -7.729 1.00 97.62 190 ALA A N 1
ATOM 1462 C CA . ALA A 1 190 ? -0.806 8.749 -8.364 1.00 97.62 190 ALA A CA 1
ATOM 1463 C C . ALA A 1 190 ? -0.476 8.674 -9.868 1.00 97.62 190 ALA A C 1
ATOM 1465 O O . ALA A 1 190 ? -0.810 9.583 -10.627 1.00 97.62 190 ALA A O 1
ATOM 1466 N N . ALA A 1 191 ? 0.175 7.595 -10.306 1.00 97.44 191 ALA A N 1
ATOM 1467 C CA . ALA A 1 191 ? 0.500 7.340 -11.705 1.00 97.44 191 ALA A CA 1
ATOM 1468 C C . ALA A 1 191 ? -0.635 6.667 -12.500 1.00 97.44 191 ALA A C 1
ATOM 1470 O O . ALA A 1 191 ? -0.472 6.410 -13.697 1.00 97.44 191 ALA A O 1
ATOM 1471 N N . GLY A 1 192 ? -1.760 6.345 -11.855 1.00 96.81 192 GLY A N 1
ATOM 1472 C CA . GLY A 1 192 ? -2.861 5.603 -12.466 1.00 96.81 192 GLY A CA 1
ATOM 1473 C C . GLY A 1 192 ? -2.502 4.147 -12.771 1.00 96.81 192 GLY A C 1
ATOM 1474 O O . GLY A 1 192 ? -2.971 3.591 -13.768 1.00 96.81 192 GLY A O 1
ATOM 1475 N N . ALA A 1 193 ? -1.632 3.529 -11.965 1.00 97.88 193 ALA A N 1
ATOM 1476 C CA . ALA A 1 193 ? -1.386 2.096 -12.058 1.00 97.88 193 ALA A CA 1
ATOM 1477 C C . ALA A 1 193 ? -2.665 1.318 -11.721 1.00 97.88 193 ALA A C 1
ATOM 1479 O O . ALA A 1 193 ? -3.408 1.670 -10.809 1.00 97.88 193 ALA A O 1
ATOM 1480 N N . ALA A 1 194 ? -2.904 0.223 -12.439 1.00 97.44 194 ALA A N 1
ATOM 1481 C CA . ALA A 1 194 ? -4.098 -0.591 -12.246 1.00 97.44 194 ALA A CA 1
ATOM 1482 C C . ALA A 1 194 ? -4.022 -1.487 -11.001 1.00 97.44 194 ALA A C 1
ATOM 1484 O O . ALA A 1 194 ? -5.056 -1.952 -10.532 1.00 97.44 194 ALA A O 1
ATOM 1485 N N . ALA A 1 195 ? -2.813 -1.776 -10.507 1.00 97.50 195 ALA A N 1
ATOM 1486 C CA . ALA A 1 195 ? -2.578 -2.581 -9.313 1.00 97.50 195 ALA A CA 1
ATOM 1487 C C . ALA A 1 195 ? -1.132 -2.455 -8.812 1.00 97.50 195 ALA A C 1
ATOM 1489 O O . ALA A 1 195 ? -0.220 -2.101 -9.574 1.00 97.50 195 ALA A O 1
ATOM 1490 N N . VAL A 1 196 ? -0.927 -2.845 -7.551 1.00 97.94 196 VAL A N 1
ATOM 1491 C CA . VAL A 1 196 ? 0.396 -3.091 -6.958 1.00 97.94 196 VAL A CA 1
ATOM 1492 C C . VAL A 1 196 ? 0.516 -4.552 -6.535 1.00 97.94 196 VAL A C 1
ATOM 1494 O O . VAL A 1 196 ? -0.384 -5.110 -5.915 1.00 97.94 196 VAL A O 1
ATOM 1497 N N . ILE A 1 197 ? 1.644 -5.182 -6.848 1.00 98.06 197 ILE A N 1
ATOM 1498 C CA . ILE A 1 197 ? 1.923 -6.579 -6.512 1.00 98.06 197 ILE A CA 1
ATOM 1499 C C . ILE A 1 197 ? 3.115 -6.618 -5.556 1.00 98.06 197 ILE A C 1
ATOM 1501 O O . ILE A 1 197 ? 4.219 -6.219 -5.916 1.00 98.06 197 ILE A O 1
ATOM 1505 N N . ALA A 1 198 ? 2.921 -7.119 -4.342 1.00 97.19 198 ALA A N 1
ATOM 1506 C CA . ALA A 1 198 ? 4.010 -7.441 -3.431 1.00 97.19 198 ALA A CA 1
ATOM 1507 C C . ALA A 1 198 ? 4.465 -8.880 -3.668 1.00 97.19 198 ALA A C 1
ATOM 1509 O O . ALA A 1 198 ? 3.684 -9.825 -3.516 1.00 97.19 198 ALA A O 1
ATOM 1510 N N . THR A 1 199 ? 5.732 -9.033 -4.041 1.00 95.00 199 THR A N 1
ATOM 1511 C CA . THR A 1 199 ? 6.317 -10.313 -4.433 1.00 95.00 199 THR A CA 1
ATOM 1512 C C . THR A 1 199 ? 7.496 -10.704 -3.553 1.00 95.00 199 THR A C 1
ATOM 1514 O O . THR A 1 199 ? 8.228 -9.854 -3.035 1.00 95.00 199 THR A O 1
ATOM 1517 N N . GLY A 1 200 ? 7.692 -12.012 -3.387 1.00 90.62 200 GLY A N 1
ATOM 1518 C CA . GLY A 1 200 ? 8.751 -12.544 -2.533 1.00 90.62 200 GLY A CA 1
ATOM 1519 C C . GLY A 1 200 ? 8.516 -12.229 -1.052 1.00 90.62 200 GLY A C 1
ATOM 1520 O O . GLY A 1 200 ? 7.417 -12.392 -0.525 1.00 90.62 200 GLY A O 1
ATOM 1521 N N . SER A 1 201 ? 9.563 -11.784 -0.364 1.00 92.38 201 SER A N 1
ATOM 1522 C CA . SER A 1 201 ? 9.590 -11.522 1.080 1.00 92.38 201 SER A CA 1
ATOM 1523 C C . SER A 1 201 ? 9.316 -10.054 1.417 1.00 92.38 201 SER A C 1
ATOM 1525 O O . SER A 1 201 ? 10.079 -9.425 2.155 1.00 92.38 201 SER A O 1
ATOM 1527 N N . CYS A 1 202 ? 8.241 -9.496 0.860 1.00 95.50 202 CYS A N 1
ATOM 1528 C CA . CYS A 1 202 ? 7.817 -8.133 1.162 1.00 95.50 202 CYS A CA 1
ATOM 1529 C C . CYS A 1 202 ? 7.277 -7.969 2.591 1.00 95.50 202 CYS A C 1
ATOM 1531 O O . CYS A 1 202 ? 6.796 -8.918 3.224 1.00 95.50 202 CYS A O 1
ATOM 1533 N N . VAL A 1 203 ? 7.320 -6.725 3.076 1.00 95.12 203 VAL A N 1
ATOM 1534 C CA . VAL A 1 203 ? 6.561 -6.300 4.257 1.00 95.12 203 VAL A CA 1
ATOM 1535 C C . VAL A 1 203 ? 5.068 -6.564 4.055 1.00 95.12 203 VAL A C 1
ATOM 1537 O O . VAL A 1 203 ? 4.556 -6.518 2.938 1.00 95.12 203 VAL A O 1
ATOM 1540 N N . ASP A 1 204 ? 4.362 -6.859 5.145 1.00 94.38 204 ASP A N 1
ATOM 1541 C CA . ASP A 1 204 ? 2.914 -7.041 5.106 1.00 94.38 204 ASP A CA 1
ATOM 1542 C C . ASP A 1 204 ? 2.220 -5.731 4.702 1.00 94.38 204 ASP A C 1
ATOM 1544 O O . ASP A 1 204 ? 2.302 -4.743 5.430 1.00 94.38 204 ASP A O 1
ATOM 1548 N N . LEU A 1 205 ? 1.527 -5.730 3.558 1.00 96.38 205 LEU A N 1
ATOM 1549 C CA . LEU A 1 205 ? 0.871 -4.539 3.002 1.00 96.38 205 LEU A CA 1
ATOM 1550 C C . LEU A 1 205 ? -0.183 -3.930 3.932 1.00 96.38 205 LEU A C 1
ATOM 1552 O O . LEU A 1 205 ? -0.452 -2.735 3.863 1.00 96.38 205 LEU A O 1
ATOM 1556 N N . PHE A 1 206 ? -0.757 -4.753 4.808 1.00 96.00 206 PHE A N 1
ATOM 1557 C CA . PHE A 1 206 ? -1.799 -4.355 5.753 1.00 96.00 206 PHE A CA 1
ATOM 1558 C C . PHE A 1 206 ? -1.247 -4.096 7.159 1.00 96.00 206 PHE A C 1
ATOM 1560 O O . PHE A 1 206 ? -2.004 -4.002 8.127 1.00 96.00 206 PHE A O 1
ATOM 1567 N N . ASP A 1 207 ? 0.078 -4.007 7.299 1.00 95.31 207 ASP A N 1
ATOM 1568 C CA . ASP A 1 207 ? 0.691 -3.511 8.521 1.00 95.31 207 ASP A CA 1
ATOM 1569 C C . ASP A 1 207 ? 0.276 -2.053 8.783 1.00 95.31 207 ASP A C 1
ATOM 1571 O O . ASP A 1 207 ? 0.324 -1.244 7.852 1.00 95.31 207 ASP A O 1
ATOM 1575 N N . PRO A 1 208 ? -0.078 -1.671 10.027 1.00 94.12 208 PRO A N 1
ATOM 1576 C CA . PRO A 1 208 ? -0.491 -0.305 10.341 1.00 94.12 208 PRO A CA 1
ATOM 1577 C C . PRO A 1 208 ? 0.500 0.769 9.879 1.00 94.12 208 PRO A C 1
ATOM 1579 O O . PRO A 1 208 ? 0.084 1.867 9.511 1.00 94.12 208 PRO A O 1
ATOM 1582 N N . LYS A 1 209 ? 1.809 0.472 9.856 1.00 94.62 209 LYS A N 1
ATOM 1583 C CA . LYS A 1 209 ? 2.818 1.417 9.356 1.00 94.62 209 LYS A CA 1
ATOM 1584 C C . LYS A 1 209 ? 2.750 1.577 7.836 1.00 94.62 209 LYS A C 1
ATOM 1586 O O . LYS A 1 209 ? 2.853 2.705 7.362 1.00 94.62 209 LYS A O 1
ATOM 1591 N N . VAL A 1 210 ? 2.534 0.490 7.087 1.00 96.62 210 VAL A N 1
ATOM 1592 C CA . VAL A 1 210 ? 2.357 0.542 5.622 1.00 96.62 210 VAL A CA 1
ATOM 1593 C C . VAL A 1 210 ? 1.069 1.276 5.275 1.00 96.62 210 VAL A C 1
ATOM 1595 O O . VAL A 1 210 ? 1.106 2.227 4.499 1.00 96.62 210 VAL A O 1
ATOM 1598 N N . VAL A 1 211 ? -0.052 0.887 5.895 1.00 95.81 211 VAL A N 1
ATOM 1599 C CA . VAL A 1 211 ? -1.375 1.493 5.669 1.00 95.81 211 VAL A CA 1
ATOM 1600 C C . VAL A 1 211 ? -1.304 3.005 5.870 1.00 95.81 211 VAL A C 1
ATOM 1602 O O . VAL A 1 211 ? -1.704 3.762 4.986 1.00 95.81 211 VAL A O 1
ATOM 1605 N N . ARG A 1 212 ? -0.700 3.457 6.976 1.00 93.62 212 ARG A N 1
ATOM 1606 C CA . ARG A 1 212 ? -0.496 4.884 7.256 1.00 93.62 212 ARG A CA 1
ATOM 1607 C C . ARG A 1 212 ? 0.389 5.564 6.209 1.00 93.62 212 ARG A C 1
ATOM 1609 O O . ARG A 1 212 ? 0.050 6.648 5.744 1.00 93.62 212 ARG A O 1
ATOM 1616 N N . ALA A 1 213 ? 1.489 4.926 5.806 1.00 95.31 213 ALA A N 1
ATOM 1617 C CA . ALA A 1 213 ? 2.400 5.456 4.791 1.00 95.31 213 ALA A CA 1
ATOM 1618 C C . ALA A 1 213 ? 1.764 5.561 3.391 1.00 95.31 213 ALA A C 1
ATOM 1620 O O . ALA A 1 213 ? 2.208 6.381 2.588 1.00 95.31 213 ALA A O 1
ATOM 1621 N N . THR A 1 214 ? 0.706 4.792 3.098 1.00 96.19 214 THR A N 1
ATOM 1622 C CA . THR A 1 214 ? -0.039 4.917 1.829 1.00 96.19 214 THR A CA 1
ATOM 1623 C C . THR A 1 214 ? -0.839 6.215 1.725 1.00 96.19 214 THR A C 1
ATOM 1625 O O . THR A 1 214 ? -1.191 6.617 0.620 1.00 96.19 214 THR A O 1
ATOM 1628 N N . ALA A 1 215 ? -1.137 6.869 2.855 1.00 93.81 215 ALA A N 1
ATOM 1629 C CA . ALA A 1 215 ? -1.973 8.068 2.926 1.00 93.81 215 ALA A CA 1
ATOM 1630 C C . ALA A 1 215 ? -3.339 7.936 2.212 1.00 93.81 215 ALA A C 1
ATOM 1632 O O . ALA A 1 215 ? -3.834 8.920 1.668 1.00 93.81 215 ALA A O 1
ATOM 1633 N N . GLY A 1 216 ? -3.932 6.734 2.217 1.00 93.81 216 GLY A N 1
ATOM 1634 C CA . GLY A 1 216 ? -5.237 6.446 1.606 1.00 93.81 216 GLY A CA 1
ATOM 1635 C C . GLY A 1 216 ? -5.165 5.619 0.324 1.00 93.81 216 GLY A C 1
ATOM 1636 O O . GLY A 1 216 ? -6.092 4.871 0.030 1.00 93.81 216 GLY A O 1
ATOM 1637 N N . SER A 1 217 ? -4.033 5.644 -0.385 1.00 95.81 217 SER A N 1
ATOM 1638 C CA . SER A 1 217 ? -3.907 4.986 -1.691 1.00 95.81 217 SER A CA 1
ATOM 1639 C C . SER A 1 217 ? -4.199 3.484 -1.673 1.00 95.81 217 SER A C 1
ATOM 1641 O O . SER A 1 217 ? -4.666 2.955 -2.673 1.00 95.81 217 SER A O 1
ATOM 1643 N N . ILE A 1 218 ? -4.010 2.785 -0.545 1.00 95.56 218 ILE A N 1
ATOM 1644 C CA . ILE A 1 218 ? -4.349 1.354 -0.431 1.00 95.56 218 ILE A CA 1
ATOM 1645 C C . ILE A 1 218 ? -5.841 1.050 -0.681 1.00 95.56 218 ILE A C 1
ATOM 1647 O O . ILE A 1 218 ? -6.184 -0.088 -0.993 1.00 95.56 218 ILE A O 1
ATOM 1651 N N . PHE A 1 219 ? -6.727 2.046 -0.574 1.00 95.62 219 PHE A N 1
ATOM 1652 C CA . PHE A 1 219 ? -8.165 1.902 -0.827 1.00 95.62 219 PHE A CA 1
ATOM 1653 C C . PHE A 1 219 ? -8.570 2.205 -2.279 1.00 95.62 219 PHE A C 1
ATOM 1655 O O . PHE A 1 219 ? -9.700 1.900 -2.672 1.00 95.62 219 PHE A O 1
ATOM 1662 N N . HIS A 1 220 ? -7.670 2.782 -3.082 1.00 93.75 220 HIS A N 1
ATOM 1663 C CA . HIS A 1 220 ? -7.965 3.256 -4.440 1.00 93.75 220 HIS A CA 1
ATOM 1664 C C . HIS A 1 220 ? -7.666 2.219 -5.520 1.00 93.75 220 HIS A C 1
ATOM 1666 O O . HIS A 1 220 ? -8.380 2.155 -6.521 1.00 93.75 220 HIS A O 1
ATOM 1672 N N . LEU A 1 221 ? -6.636 1.391 -5.314 1.00 92.44 221 LEU A N 1
ATOM 1673 C CA . LEU A 1 221 ? -6.217 0.371 -6.272 1.00 92.44 221 LEU A CA 1
ATOM 1674 C C . LEU A 1 221 ? -6.063 -1.018 -5.635 1.00 92.44 221 LEU A C 1
ATOM 1676 O O . LEU A 1 221 ? -5.665 -1.126 -4.474 1.00 92.44 221 LEU A O 1
ATOM 1680 N N . PRO A 1 222 ? -6.332 -2.094 -6.396 1.00 94.62 222 PRO A N 1
ATOM 1681 C CA . PRO A 1 222 ? -6.084 -3.457 -5.954 1.00 94.62 222 PRO A CA 1
ATOM 1682 C C . PRO A 1 222 ? -4.618 -3.700 -5.585 1.00 94.62 222 PRO A C 1
ATOM 1684 O O . PRO A 1 222 ? -3.694 -3.295 -6.300 1.00 94.62 222 PRO A O 1
ATOM 1687 N N . VAL A 1 223 ? -4.417 -4.458 -4.507 1.00 95.62 223 VAL A N 1
ATOM 1688 C CA . VAL A 1 223 ? -3.104 -4.966 -4.104 1.00 95.62 223 VAL A CA 1
ATOM 1689 C C . VAL A 1 223 ? -3.096 -6.491 -4.081 1.00 95.62 223 VAL A C 1
ATOM 1691 O O . VAL A 1 223 ? -4.031 -7.113 -3.583 1.00 95.62 223 VAL A O 1
ATOM 1694 N N . VAL A 1 224 ? -2.034 -7.099 -4.607 1.00 96.00 224 VAL A N 1
ATOM 1695 C CA . VAL A 1 224 ? -1.773 -8.544 -4.507 1.00 96.00 224 VAL A CA 1
ATOM 1696 C C . VAL A 1 224 ? -0.641 -8.754 -3.513 1.00 96.00 224 VAL A C 1
ATOM 1698 O O . VAL A 1 224 ? 0.407 -8.123 -3.633 1.00 96.00 224 VAL A O 1
ATOM 1701 N N . ASN A 1 225 ? -0.832 -9.638 -2.535 1.00 91.56 225 ASN A N 1
ATOM 1702 C CA . ASN A 1 225 ? 0.143 -9.878 -1.473 1.00 91.56 225 ASN A CA 1
ATOM 1703 C C . ASN A 1 225 ? 0.686 -11.311 -1.533 1.00 91.56 225 ASN A C 1
ATOM 1705 O O . ASN A 1 225 ? -0.073 -12.265 -1.383 1.00 91.56 225 ASN A O 1
ATOM 1709 N N . GLY A 1 226 ? 2.002 -11.459 -1.699 1.00 89.06 226 GLY A N 1
ATOM 1710 C CA . GLY A 1 226 ? 2.689 -12.748 -1.579 1.00 89.06 226 GLY A CA 1
ATOM 1711 C C . GLY A 1 226 ? 2.774 -13.569 -2.866 1.00 89.06 226 GLY A C 1
ATOM 1712 O O . GLY A 1 226 ? 2.945 -14.782 -2.789 1.00 89.06 226 GLY A O 1
ATOM 1713 N N . ALA A 1 227 ? 2.678 -12.940 -4.040 1.00 93.31 227 ALA A N 1
ATOM 1714 C CA . ALA A 1 227 ? 2.932 -13.630 -5.305 1.00 93.31 227 ALA A CA 1
ATOM 1715 C C . ALA A 1 227 ? 4.431 -13.956 -5.473 1.00 93.31 227 ALA A C 1
ATOM 1717 O O . ALA A 1 227 ? 5.301 -13.212 -5.009 1.00 93.31 227 ALA A O 1
ATOM 1718 N N . ALA A 1 228 ? 4.766 -15.042 -6.174 1.00 95.50 228 ALA A N 1
ATOM 1719 C CA . ALA A 1 228 ? 6.154 -15.284 -6.558 1.00 95.50 228 ALA A CA 1
ATOM 1720 C C . ALA A 1 228 ? 6.579 -14.294 -7.666 1.00 95.50 228 ALA A C 1
ATOM 1722 O O . ALA A 1 228 ? 5.777 -13.994 -8.564 1.00 95.50 228 ALA A O 1
ATOM 1723 N N . PRO A 1 229 ? 7.822 -13.774 -7.651 1.00 95.12 229 PRO A N 1
ATOM 1724 C CA . PRO A 1 229 ? 8.316 -12.912 -8.724 1.00 95.12 229 PRO A CA 1
ATOM 1725 C C . PRO A 1 229 ? 8.241 -13.577 -10.107 1.00 95.12 229 PRO A C 1
ATOM 1727 O O . PRO A 1 229 ? 7.874 -12.935 -11.091 1.00 95.12 229 PRO A O 1
ATOM 1730 N N . GLU A 1 230 ? 8.533 -14.874 -10.185 1.00 95.31 230 GLU A N 1
ATOM 1731 C CA . GLU A 1 230 ? 8.518 -15.659 -11.420 1.00 95.31 230 GLU A CA 1
ATOM 1732 C C . GLU A 1 230 ? 7.098 -15.796 -11.976 1.00 95.31 230 GLU A C 1
ATOM 1734 O O . GLU A 1 230 ? 6.885 -15.569 -13.170 1.00 95.31 230 GLU A O 1
ATOM 1739 N N . ASP A 1 231 ? 6.127 -16.082 -11.106 1.00 96.69 231 ASP A N 1
ATOM 1740 C CA . ASP A 1 231 ? 4.709 -16.171 -11.467 1.00 96.69 231 ASP A CA 1
ATOM 1741 C C . ASP A 1 231 ? 4.168 -14.817 -11.922 1.00 96.69 231 ASP A C 1
ATOM 1743 O O . ASP A 1 231 ? 3.395 -14.741 -12.873 1.00 96.69 231 ASP A O 1
ATOM 1747 N N . THR A 1 232 ? 4.627 -13.732 -11.296 1.00 97.19 232 THR A N 1
ATOM 1748 C CA . THR A 1 232 ? 4.251 -12.362 -11.667 1.00 97.19 232 THR A CA 1
ATOM 1749 C C . THR A 1 232 ? 4.749 -12.010 -13.073 1.00 97.19 232 THR A C 1
ATOM 1751 O O . THR A 1 232 ? 3.992 -11.477 -13.887 1.00 97.19 232 THR A O 1
ATOM 1754 N N . ILE A 1 233 ? 5.998 -12.361 -13.406 1.00 97.19 233 ILE A N 1
ATOM 1755 C CA . ILE A 1 233 ? 6.559 -12.171 -14.755 1.00 97.19 233 ILE A CA 1
ATOM 1756 C C . ILE A 1 233 ? 5.837 -13.062 -15.775 1.00 97.19 233 ILE A C 1
ATOM 1758 O O . ILE A 1 233 ? 5.495 -12.605 -16.869 1.00 97.19 233 ILE A O 1
ATOM 1762 N N . ALA A 1 234 ? 5.592 -14.331 -15.436 1.00 96.94 234 ALA A N 1
ATOM 1763 C CA . ALA A 1 234 ? 4.891 -15.269 -16.310 1.00 96.94 234 ALA A CA 1
ATOM 1764 C C . ALA A 1 234 ? 3.452 -14.809 -16.593 1.00 96.94 234 ALA A C 1
ATOM 1766 O O . ALA A 1 234 ? 3.006 -14.822 -17.744 1.00 96.94 234 ALA A O 1
ATOM 1767 N N . TRP A 1 235 ? 2.754 -14.337 -15.559 1.00 97.50 235 TRP A N 1
ATOM 1768 C CA . TRP A 1 235 ? 1.434 -13.733 -15.661 1.00 97.50 235 TRP A CA 1
ATOM 1769 C C . TRP A 1 235 ? 1.452 -12.519 -16.592 1.00 97.50 235 TRP A C 1
ATOM 1771 O O . TRP A 1 235 ? 0.667 -12.487 -17.540 1.00 97.50 235 TRP A O 1
ATOM 1781 N N . ALA A 1 236 ? 2.385 -11.581 -16.390 1.00 97.56 236 ALA A N 1
ATOM 1782 C CA . ALA A 1 236 ? 2.511 -10.379 -17.212 1.00 97.56 236 ALA A CA 1
ATOM 1783 C C . ALA A 1 236 ? 2.716 -10.723 -18.692 1.00 97.56 236 ALA A C 1
ATOM 1785 O O . ALA A 1 236 ? 2.014 -10.195 -19.556 1.00 97.56 236 ALA A O 1
ATOM 1786 N N . ARG A 1 237 ? 3.606 -11.679 -18.988 1.00 96.88 237 ARG A N 1
ATOM 1787 C CA . ARG A 1 237 ? 3.846 -12.154 -20.356 1.00 96.88 237 ARG A CA 1
ATOM 1788 C C . ARG A 1 237 ? 2.583 -12.739 -20.985 1.00 96.88 237 ARG A C 1
ATOM 1790 O O . ARG A 1 237 ? 2.266 -12.411 -22.126 1.00 96.88 237 ARG A O 1
ATOM 1797 N N . ARG A 1 238 ? 1.850 -13.578 -20.245 1.00 96.94 238 ARG A N 1
ATOM 1798 C CA . ARG A 1 238 ? 0.605 -14.208 -20.713 1.00 96.94 238 ARG A CA 1
ATOM 1799 C C . ARG A 1 238 ? -0.468 -13.178 -21.067 1.00 96.94 238 ARG A C 1
ATOM 1801 O O . ARG A 1 238 ? -1.184 -13.377 -22.040 1.00 96.94 238 ARG A O 1
ATOM 1808 N N . VAL A 1 239 ? -0.567 -12.082 -20.312 1.00 96.81 239 VAL A N 1
ATOM 1809 C CA . VAL A 1 239 ? -1.530 -11.001 -20.590 1.00 96.81 239 VAL A CA 1
ATOM 1810 C C . VAL A 1 239 ? -0.995 -9.947 -21.568 1.00 96.81 239 VAL A C 1
ATOM 1812 O O . VAL A 1 239 ? -1.666 -8.950 -21.820 1.00 96.81 239 VAL A O 1
ATOM 1815 N N . GLY A 1 240 ? 0.194 -10.144 -22.149 1.00 96.75 240 GLY A N 1
ATOM 1816 C CA . GLY A 1 240 ? 0.783 -9.243 -23.145 1.00 96.75 240 GLY A CA 1
ATOM 1817 C C . GLY A 1 240 ? 1.426 -7.973 -22.573 1.00 96.75 240 GLY A C 1
ATOM 1818 O O . GLY A 1 240 ? 1.610 -7.000 -23.305 1.00 96.75 240 GLY A O 1
ATOM 1819 N N . MET A 1 241 ? 1.764 -7.958 -21.282 1.00 97.44 241 MET A N 1
ATOM 1820 C CA . MET A 1 241 ? 2.544 -6.896 -20.642 1.00 97.44 241 MET A CA 1
ATOM 1821 C C . MET A 1 241 ? 4.040 -7.207 -20.715 1.00 97.44 241 MET A C 1
ATOM 1823 O O . MET A 1 241 ? 4.462 -8.356 -20.588 1.00 97.44 241 MET A O 1
ATOM 1827 N N . ARG A 1 242 ? 4.857 -6.165 -20.890 1.00 97.62 242 ARG A N 1
ATOM 1828 C CA . ARG A 1 242 ? 6.320 -6.266 -20.841 1.00 97.62 242 ARG A CA 1
ATOM 1829 C C . ARG A 1 242 ? 6.816 -5.927 -19.443 1.00 97.62 242 ARG A C 1
ATOM 1831 O O . ARG A 1 242 ? 6.479 -4.882 -18.894 1.00 97.62 242 ARG A O 1
ATOM 1838 N N . SER A 1 243 ? 7.631 -6.803 -18.881 1.00 97.81 243 SER A N 1
ATOM 1839 C CA . SER A 1 243 ? 8.272 -6.599 -17.584 1.00 97.81 243 SER A CA 1
ATOM 1840 C C . SER A 1 243 ? 9.511 -5.706 -17.707 1.00 97.81 243 SER A C 1
ATOM 1842 O O . SER A 1 243 ? 10.332 -5.876 -18.611 1.00 97.81 243 SER A O 1
ATOM 1844 N N . VAL A 1 244 ? 9.639 -4.743 -16.796 1.00 97.69 244 VAL A N 1
ATOM 1845 C CA . VAL A 1 244 ? 10.755 -3.797 -16.693 1.00 97.69 244 VAL A CA 1
ATOM 1846 C C . VAL A 1 244 ? 11.400 -3.972 -15.330 1.00 97.69 244 VAL A C 1
ATOM 1848 O O . VAL A 1 244 ? 10.774 -3.694 -14.314 1.00 97.69 244 VAL A O 1
ATOM 1851 N N . ALA A 1 245 ? 12.657 -4.395 -15.303 1.00 96.56 245 ALA A N 1
ATOM 1852 C CA . ALA A 1 245 ? 13.454 -4.479 -14.089 1.00 96.56 245 ALA A CA 1
ATOM 1853 C C . ALA A 1 245 ? 14.287 -3.205 -13.891 1.00 96.56 245 ALA A C 1
ATOM 1855 O O . ALA A 1 245 ? 15.103 -2.854 -14.750 1.00 96.56 245 ALA A O 1
ATOM 1856 N N . ALA A 1 246 ? 14.116 -2.555 -12.738 1.00 92.75 246 ALA A N 1
ATOM 1857 C CA . ALA A 1 246 ? 15.014 -1.515 -12.246 1.00 92.75 246 ALA A CA 1
ATOM 1858 C C . ALA A 1 246 ? 16.307 -2.154 -11.703 1.00 92.75 246 ALA A C 1
ATOM 1860 O O . ALA A 1 246 ? 16.336 -2.668 -10.585 1.00 92.75 246 ALA A O 1
ATOM 1861 N N . THR A 1 247 ? 17.369 -2.186 -12.508 1.00 91.81 247 THR A N 1
ATOM 1862 C CA . THR A 1 247 ? 18.633 -2.854 -12.155 1.00 91.81 247 THR A CA 1
ATOM 1863 C C . THR A 1 247 ? 19.814 -2.216 -12.873 1.00 91.81 247 THR A C 1
ATOM 1865 O O . THR A 1 247 ? 19.672 -1.761 -14.002 1.00 91.81 247 THR A O 1
ATOM 1868 N N . LEU A 1 248 ? 20.995 -2.237 -12.251 1.00 84.94 248 LEU A N 1
ATOM 1869 C CA . LEU A 1 248 ? 22.254 -1.830 -12.886 1.00 84.94 248 LEU A CA 1
ATOM 1870 C C . LEU A 1 248 ? 22.773 -2.883 -13.883 1.00 84.94 248 LEU A C 1
ATOM 1872 O O . LEU A 1 248 ? 23.530 -2.568 -14.800 1.00 84.94 248 LEU A O 1
ATOM 1876 N N . GLN A 1 249 ? 22.382 -4.149 -13.728 1.00 80.75 249 GLN A N 1
ATOM 1877 C CA . GLN A 1 249 ? 22.991 -5.245 -14.474 1.00 80.75 249 GLN A CA 1
ATOM 1878 C C . GLN A 1 249 ? 22.503 -5.320 -15.919 1.00 80.75 249 GLN A C 1
ATOM 1880 O O . GLN A 1 249 ? 21.318 -5.537 -16.171 1.00 80.75 249 GLN A O 1
ATOM 1885 N N . ARG A 1 250 ? 23.432 -5.238 -16.887 1.00 82.50 250 ARG A N 1
ATOM 1886 C CA . ARG A 1 250 ? 23.139 -5.369 -18.334 1.00 82.50 250 ARG A CA 1
ATOM 1887 C C . ARG A 1 250 ? 21.902 -4.555 -18.743 1.00 82.50 250 ARG A C 1
ATOM 1889 O O . ARG A 1 250 ? 21.030 -5.048 -19.470 1.00 82.50 250 ARG A O 1
ATOM 1896 N N . ALA A 1 251 ? 21.820 -3.345 -18.202 1.00 90.00 251 ALA A N 1
ATOM 1897 C CA . ALA A 1 251 ? 20.707 -2.428 -18.344 1.00 90.00 251 ALA A CA 1
ATOM 1898 C C . ALA A 1 251 ? 21.122 -1.220 -19.184 1.00 90.00 251 ALA A C 1
ATOM 1900 O O . ALA A 1 251 ? 22.303 -0.887 -19.280 1.00 90.00 251 ALA A O 1
ATOM 1901 N N . LYS A 1 252 ? 20.140 -0.557 -19.792 1.00 93.31 252 LYS A N 1
ATOM 1902 C CA . LYS A 1 252 ? 20.348 0.730 -20.464 1.00 93.31 252 LYS A CA 1
ATOM 1903 C C . LYS A 1 252 ? 19.911 1.870 -19.543 1.00 93.31 252 LYS A C 1
ATOM 1905 O O . LYS A 1 252 ? 19.052 1.644 -18.686 1.00 93.31 252 LYS A O 1
ATOM 1910 N N . PRO A 1 253 ? 20.448 3.090 -19.712 1.00 96.38 253 PRO A N 1
ATOM 1911 C CA . PRO A 1 253 ? 19.880 4.257 -19.052 1.00 96.38 253 PRO A CA 1
ATOM 1912 C C . PRO A 1 253 ? 18.374 4.330 -19.331 1.00 96.38 253 PRO A C 1
ATOM 1914 O O . PRO A 1 253 ? 17.940 4.096 -20.464 1.00 96.38 253 PRO A O 1
ATOM 1917 N N . TYR A 1 254 ? 17.570 4.636 -18.314 1.00 96.88 254 TYR A N 1
ATOM 1918 C CA . TYR A 1 254 ? 16.109 4.642 -18.439 1.00 96.88 254 TYR A CA 1
ATOM 1919 C C . TYR A 1 254 ? 15.617 5.590 -19.544 1.00 96.88 254 TYR A C 1
ATOM 1921 O O . TYR A 1 254 ? 14.717 5.235 -20.297 1.00 96.88 254 TYR A O 1
ATOM 1929 N N . THR A 1 255 ? 16.293 6.726 -19.730 1.00 96.56 255 THR A N 1
ATOM 1930 C CA . THR A 1 255 ? 16.020 7.709 -20.793 1.00 96.56 255 THR A CA 1
ATOM 1931 C C . THR A 1 255 ? 16.329 7.210 -22.206 1.00 96.56 255 THR A C 1
ATOM 1933 O O . THR A 1 255 ? 15.801 7.742 -23.176 1.00 96.56 255 THR A O 1
ATOM 1936 N N . GLN A 1 256 ? 17.177 6.188 -22.347 1.00 96.25 256 GLN A N 1
ATOM 1937 C CA . GLN A 1 256 ? 17.521 5.550 -23.626 1.00 96.25 256 GLN A CA 1
ATOM 1938 C C . GLN A 1 256 ? 16.761 4.231 -23.835 1.00 96.25 256 GLN A C 1
ATOM 1940 O O . GLN A 1 256 ? 17.010 3.495 -24.795 1.00 96.25 256 GLN A O 1
ATOM 1945 N N . THR A 1 257 ? 15.859 3.893 -22.915 1.00 96.06 257 THR A N 1
ATOM 1946 C CA . THR A 1 257 ? 15.077 2.663 -22.952 1.00 96.06 257 THR A CA 1
ATOM 1947 C C . THR A 1 257 ? 13.700 2.958 -23.526 1.00 96.06 257 THR A C 1
ATOM 1949 O O . THR A 1 257 ? 12.995 3.845 -23.057 1.00 96.06 257 THR A O 1
ATOM 1952 N N . ARG A 1 258 ? 13.290 2.190 -24.540 1.00 95.69 258 ARG A N 1
ATOM 1953 C CA . ARG A 1 258 ? 11.927 2.257 -25.073 1.00 95.69 258 ARG A CA 1
ATOM 1954 C C . ARG A 1 258 ? 11.022 1.343 -24.259 1.00 95.69 258 ARG A C 1
ATOM 1956 O O . ARG A 1 258 ? 11.194 0.123 -24.297 1.00 95.69 258 ARG A O 1
ATOM 1963 N N . PHE A 1 259 ? 10.058 1.922 -23.556 1.00 96.12 259 PHE A N 1
ATOM 1964 C CA . PHE A 1 259 ? 9.091 1.163 -22.774 1.00 96.12 259 PHE A CA 1
ATOM 1965 C C . PHE A 1 259 ? 7.875 0.786 -23.621 1.00 96.12 259 PHE A C 1
ATOM 1967 O O . PHE A 1 259 ? 7.484 1.492 -24.551 1.00 96.12 259 PHE A O 1
ATOM 1974 N N . ALA A 1 260 ? 7.280 -0.369 -23.324 1.00 94.31 260 ALA A N 1
ATOM 1975 C CA . ALA A 1 260 ? 6.046 -0.776 -23.978 1.00 94.31 260 ALA A CA 1
ATOM 1976 C C . ALA A 1 260 ? 4.863 0.043 -23.446 1.00 94.31 260 ALA A C 1
ATOM 1978 O O . ALA A 1 260 ? 4.884 0.547 -22.319 1.00 94.31 260 ALA A O 1
ATOM 1979 N N . LYS A 1 261 ? 3.781 0.117 -24.232 1.00 92.44 261 LYS A N 1
ATOM 1980 C CA . LYS A 1 261 ? 2.527 0.707 -23.749 1.00 92.44 261 LYS A CA 1
ATOM 1981 C C . LYS A 1 261 ? 2.052 -0.009 -22.483 1.00 92.44 261 LYS A C 1
ATOM 1983 O O . LYS A 1 261 ? 1.723 0.650 -21.507 1.00 92.44 261 LYS A O 1
ATOM 1988 N N . ARG A 1 262 ? 2.096 -1.341 -22.488 1.00 96.56 262 ARG A N 1
ATOM 1989 C CA . ARG A 1 262 ? 1.634 -2.198 -21.396 1.00 96.56 262 ARG A CA 1
ATOM 1990 C C . ARG A 1 262 ? 2.826 -2.748 -20.627 1.00 96.56 262 ARG A C 1
ATOM 1992 O O . ARG A 1 262 ? 3.570 -3.572 -21.162 1.00 96.56 262 ARG A O 1
ATOM 1999 N N . THR A 1 263 ? 3.021 -2.263 -19.407 1.00 97.81 263 THR A N 1
ATOM 2000 C CA . THR A 1 263 ? 4.271 -2.428 -18.664 1.00 97.81 263 THR A CA 1
ATOM 2001 C C . THR A 1 263 ? 4.030 -2.852 -17.221 1.00 97.81 263 THR A C 1
ATOM 2003 O O . THR A 1 263 ? 3.242 -2.236 -16.504 1.00 97.81 263 THR A O 1
ATOM 2006 N N . LEU A 1 264 ? 4.749 -3.894 -16.805 1.00 98.25 264 LEU A N 1
ATOM 2007 C CA . LEU A 1 264 ? 4.929 -4.286 -15.412 1.00 98.25 264 LEU A CA 1
ATOM 2008 C C . LEU A 1 264 ? 6.268 -3.714 -14.930 1.00 98.25 264 LEU A C 1
ATOM 2010 O O . LEU A 1 264 ? 7.319 -4.184 -15.361 1.00 98.25 264 LEU A O 1
ATOM 2014 N N . VAL A 1 265 ? 6.248 -2.716 -14.050 1.00 98.12 265 VAL A N 1
ATOM 2015 C CA . VAL A 1 265 ? 7.467 -2.136 -13.464 1.00 98.12 265 VAL A CA 1
ATOM 2016 C C . VAL A 1 265 ? 7.831 -2.906 -12.207 1.00 98.12 265 VAL A C 1
ATOM 2018 O O . VAL A 1 265 ? 7.051 -2.936 -11.264 1.00 98.12 265 VAL A O 1
ATOM 2021 N N . MET A 1 266 ? 9.014 -3.506 -12.179 1.00 97.69 266 MET A N 1
ATOM 2022 C CA . MET A 1 266 ? 9.534 -4.251 -11.039 1.00 97.69 266 MET A CA 1
ATOM 2023 C C . MET A 1 266 ? 10.645 -3.451 -10.365 1.00 97.69 266 MET A C 1
ATOM 2025 O O . MET A 1 266 ? 11.611 -3.045 -11.018 1.00 97.69 266 MET A O 1
ATOM 2029 N N . VAL A 1 267 ? 10.522 -3.257 -9.055 1.00 96.12 267 VAL A N 1
ATOM 2030 C CA . VAL A 1 267 ? 11.530 -2.602 -8.211 1.00 96.12 267 VAL A CA 1
ATOM 2031 C C . VAL A 1 267 ? 11.880 -3.492 -7.027 1.00 96.12 267 VAL A C 1
ATOM 2033 O O . VAL A 1 267 ? 11.036 -4.241 -6.542 1.00 96.12 267 VAL A O 1
ATOM 2036 N N . GLY A 1 268 ? 13.144 -3.459 -6.615 1.00 91.62 268 GLY A N 1
ATOM 2037 C CA . GLY A 1 268 ? 13.694 -4.415 -5.658 1.00 91.62 268 GLY A CA 1
ATOM 2038 C C . GLY A 1 268 ? 13.953 -3.856 -4.265 1.00 91.62 268 GLY A C 1
ATOM 2039 O O . GLY A 1 268 ? 13.562 -2.739 -3.939 1.00 91.62 268 GLY A O 1
ATOM 2040 N N . ASN A 1 269 ? 14.652 -4.654 -3.466 1.00 89.38 269 ASN A N 1
ATOM 2041 C CA . ASN A 1 269 ? 15.020 -4.353 -2.091 1.00 89.38 269 ASN A CA 1
ATOM 2042 C C . ASN A 1 269 ? 15.905 -3.095 -1.977 1.00 89.38 269 ASN A C 1
ATOM 2044 O O . ASN A 1 269 ? 16.698 -2.788 -2.862 1.00 89.38 269 ASN A O 1
ATOM 2048 N N . GLU A 1 270 ? 15.814 -2.406 -0.844 1.00 81.38 270 GLU A N 1
ATOM 2049 C CA . GLU A 1 270 ? 16.549 -1.179 -0.535 1.00 81.38 270 GLU A CA 1
ATOM 2050 C C . GLU A 1 270 ? 18.075 -1.333 -0.570 1.00 81.38 270 GLU A C 1
ATOM 2052 O O . GLU A 1 270 ? 18.771 -0.415 -0.995 1.00 81.38 270 GLU A O 1
ATOM 2057 N N . ALA A 1 271 ? 18.591 -2.478 -0.114 1.00 78.44 271 ALA A N 1
ATOM 2058 C CA . ALA A 1 271 ? 20.025 -2.722 0.008 1.00 78.44 271 ALA A CA 1
ATOM 2059 C C . ALA A 1 271 ? 20.633 -3.244 -1.298 1.00 78.44 271 ALA A C 1
ATOM 2061 O O . ALA A 1 271 ? 21.685 -2.783 -1.722 1.00 78.44 271 ALA A O 1
ATOM 2062 N N . ASN A 1 272 ? 19.959 -4.203 -1.939 1.00 78.50 272 ASN A N 1
ATOM 2063 C CA . ASN A 1 272 ? 20.535 -4.966 -3.053 1.00 78.50 272 ASN A CA 1
ATOM 2064 C C . ASN A 1 272 ? 19.825 -4.734 -4.395 1.00 78.50 272 ASN A C 1
ATOM 2066 O O . ASN A 1 272 ? 20.211 -5.317 -5.406 1.00 78.50 272 ASN A O 1
ATOM 2070 N N . GLY A 1 273 ? 18.768 -3.920 -4.427 1.00 86.62 273 GLY A N 1
ATOM 2071 C CA . GLY A 1 273 ? 17.912 -3.787 -5.599 1.00 86.62 273 GLY A CA 1
ATOM 2072 C C . GLY A 1 273 ? 17.184 -5.092 -5.933 1.00 86.62 273 GLY A C 1
ATOM 2073 O O . GLY A 1 273 ? 16.808 -5.876 -5.056 1.00 86.62 273 GLY A O 1
ATOM 2074 N N . LEU A 1 274 ? 16.917 -5.308 -7.223 1.00 90.44 274 LEU A N 1
ATOM 2075 C CA . LEU A 1 274 ? 16.302 -6.547 -7.704 1.00 90.44 274 LEU A CA 1
ATOM 2076 C C . LEU A 1 274 ? 17.301 -7.702 -7.670 1.00 90.44 274 LEU A C 1
ATOM 2078 O O . LEU A 1 274 ? 18.416 -7.559 -8.165 1.00 90.44 274 LEU A O 1
ATOM 2082 N N . ARG A 1 275 ? 16.853 -8.872 -7.195 1.00 89.12 275 ARG A N 1
ATOM 2083 C CA . ARG A 1 275 ? 17.631 -10.112 -7.294 1.00 89.12 275 ARG A CA 1
ATOM 2084 C C . ARG A 1 275 ? 17.940 -10.439 -8.763 1.00 89.12 275 ARG A C 1
ATOM 2086 O O . ARG A 1 275 ? 17.085 -10.293 -9.643 1.00 89.12 275 ARG A O 1
ATOM 2093 N N . ASP A 1 276 ? 19.160 -10.899 -9.027 1.00 89.38 276 ASP A N 1
ATOM 2094 C CA . ASP A 1 276 ? 19.671 -11.151 -10.381 1.00 89.38 276 ASP A CA 1
ATOM 2095 C C . ASP A 1 276 ? 18.840 -12.159 -11.175 1.00 89.38 276 ASP A C 1
ATOM 2097 O O . ASP A 1 276 ? 18.663 -12.016 -12.386 1.00 89.38 276 ASP A O 1
ATOM 2101 N N . ASP A 1 277 ? 18.343 -13.199 -10.509 1.00 91.25 277 ASP A N 1
ATOM 2102 C CA . ASP A 1 277 ? 17.475 -14.221 -11.091 1.00 91.25 277 ASP A CA 1
ATOM 2103 C C . ASP A 1 277 ? 16.155 -13.625 -11.599 1.00 91.25 277 ASP A C 1
ATOM 2105 O O . ASP A 1 277 ? 15.703 -13.980 -12.690 1.00 91.25 277 ASP A O 1
ATOM 2109 N N . VAL A 1 278 ? 15.584 -12.666 -10.867 1.00 93.75 278 VAL A N 1
ATOM 2110 C CA . VAL A 1 278 ? 14.375 -11.931 -11.265 1.00 93.75 278 VAL A CA 1
ATOM 2111 C C . VAL A 1 278 ? 14.688 -10.956 -12.403 1.00 93.75 278 VAL A C 1
ATOM 2113 O O . VAL A 1 278 ? 14.015 -10.957 -13.436 1.00 93.75 278 VAL A O 1
ATOM 2116 N N . ALA A 1 279 ? 15.756 -10.165 -12.274 1.00 93.94 279 ALA A N 1
ATOM 2117 C CA . ALA A 1 279 ? 16.152 -9.175 -13.277 1.00 93.94 279 ALA A CA 1
ATOM 2118 C C . ALA A 1 279 ? 16.503 -9.799 -14.644 1.00 93.94 279 ALA A C 1
ATOM 2120 O O . ALA A 1 279 ? 16.215 -9.222 -15.698 1.00 93.94 279 ALA A O 1
ATOM 2121 N N . LYS A 1 280 ? 17.101 -10.998 -14.656 1.00 94.25 280 LYS A N 1
ATOM 2122 C CA . LYS A 1 280 ? 17.418 -11.745 -15.887 1.00 94.25 280 LYS A CA 1
ATOM 2123 C C . LYS A 1 280 ? 16.173 -12.235 -16.625 1.00 94.25 280 LYS A C 1
ATOM 2125 O O . LYS A 1 280 ? 16.227 -12.370 -17.845 1.00 94.25 280 LYS A O 1
ATOM 2130 N N . ARG A 1 281 ? 15.071 -12.479 -15.909 1.00 95.25 281 ARG A N 1
ATOM 2131 C CA . ARG A 1 281 ? 13.787 -12.923 -16.480 1.00 95.25 281 ARG A CA 1
ATOM 2132 C C . ARG A 1 281 ? 12.952 -11.777 -17.053 1.00 95.25 281 ARG A C 1
ATOM 2134 O O . ARG A 1 281 ? 12.046 -12.052 -17.839 1.00 95.25 281 ARG A O 1
ATOM 2141 N N . ALA A 1 282 ? 13.245 -10.536 -16.663 1.00 95.81 282 ALA A N 1
ATOM 2142 C CA . ALA A 1 282 ? 12.539 -9.363 -17.155 1.00 95.81 282 ALA A CA 1
ATOM 2143 C C . ALA A 1 282 ? 12.845 -9.088 -18.634 1.00 95.81 282 ALA A C 1
ATOM 2145 O O . ALA A 1 282 ? 13.972 -9.267 -19.105 1.00 95.81 282 ALA A O 1
ATOM 2146 N N . ASP A 1 283 ? 11.840 -8.603 -19.360 1.00 96.62 283 ASP A N 1
ATOM 2147 C CA . ASP A 1 283 ? 11.944 -8.351 -20.797 1.00 96.62 283 ASP A CA 1
ATOM 2148 C C . ASP A 1 283 ? 12.760 -7.094 -21.124 1.00 96.62 283 ASP A C 1
ATOM 2150 O O . ASP A 1 283 ? 13.262 -6.941 -22.241 1.00 96.62 283 ASP A O 1
ATOM 2154 N N . ILE A 1 284 ? 12.822 -6.158 -20.177 1.00 96.56 284 ILE A N 1
ATOM 2155 C CA . ILE A 1 284 ? 13.523 -4.881 -20.265 1.00 96.56 284 ILE A CA 1
ATOM 2156 C C . ILE A 1 284 ? 14.271 -4.671 -18.946 1.00 96.56 284 ILE A C 1
ATOM 2158 O O . ILE A 1 284 ? 13.727 -4.907 -17.870 1.00 96.56 284 ILE A O 1
ATOM 2162 N N . ARG A 1 285 ? 15.516 -4.195 -19.023 1.00 96.81 285 ARG A N 1
ATOM 2163 C CA . ARG A 1 285 ? 16.315 -3.779 -17.864 1.00 96.81 285 ARG A CA 1
ATOM 2164 C C . ARG A 1 285 ? 16.738 -2.329 -18.040 1.00 96.81 285 ARG A C 1
ATOM 2166 O O . ARG A 1 285 ? 17.350 -1.993 -19.058 1.00 96.81 285 ARG A O 1
ATOM 2173 N N . ALA A 1 286 ? 16.416 -1.498 -17.058 1.00 96.19 286 ALA A N 1
ATOM 2174 C CA . ALA A 1 286 ? 16.712 -0.074 -17.067 1.00 96.19 286 ALA A CA 1
ATOM 2175 C C . ALA A 1 286 ? 17.376 0.349 -15.754 1.00 96.19 286 ALA A C 1
ATOM 2177 O O . ALA A 1 286 ? 17.025 -0.160 -14.689 1.00 96.19 286 ALA A O 1
ATOM 2178 N N . PHE A 1 287 ? 18.296 1.311 -15.835 1.00 94.88 287 PHE A N 1
ATOM 2179 C CA . PHE A 1 287 ? 18.898 1.939 -14.662 1.00 94.88 287 PHE A CA 1
ATOM 2180 C C . PHE A 1 287 ? 18.806 3.460 -14.703 1.00 94.88 287 PHE A C 1
ATOM 2182 O O . PHE A 1 287 ? 18.683 4.069 -15.769 1.00 94.88 287 PHE A O 1
ATOM 2189 N N . ILE A 1 288 ? 18.897 4.069 -13.525 1.00 94.56 288 ILE A N 1
ATOM 2190 C CA . ILE A 1 288 ? 18.945 5.517 -13.344 1.00 94.56 288 ILE A CA 1
ATOM 2191 C C . ILE A 1 288 ? 20.416 5.910 -13.172 1.00 94.56 288 ILE A C 1
ATOM 2193 O O . ILE A 1 288 ? 21.041 5.442 -12.221 1.00 94.56 288 ILE A O 1
ATOM 2197 N N . PRO A 1 289 ? 21.004 6.708 -14.083 1.00 93.81 289 PRO A N 1
ATOM 2198 C CA . PRO A 1 289 ? 22.375 7.180 -13.922 1.00 93.81 289 PRO A CA 1
ATOM 2199 C C . PRO A 1 289 ? 22.554 7.984 -12.627 1.00 93.81 289 PRO A C 1
ATOM 2201 O O . PRO A 1 289 ? 21.777 8.897 -12.355 1.00 93.81 289 PRO A O 1
ATOM 2204 N N . MET A 1 290 ? 23.606 7.668 -11.867 1.00 93.19 290 MET A N 1
ATOM 2205 C CA . MET A 1 290 ? 23.959 8.318 -10.601 1.00 93.19 290 MET A CA 1
ATOM 2206 C C . MET A 1 290 ? 25.311 9.035 -10.756 1.00 93.19 290 MET A C 1
ATOM 2208 O O . MET A 1 290 ? 26.344 8.429 -10.500 1.00 93.19 290 MET A O 1
ATOM 2212 N N . PRO A 1 291 ? 25.351 10.304 -11.211 1.00 93.38 291 PRO A N 1
ATOM 2213 C CA . PRO A 1 291 ? 26.614 11.023 -11.439 1.00 93.38 291 PRO A CA 1
ATOM 2214 C C . PRO A 1 291 ? 27.339 11.425 -10.142 1.00 93.38 291 PRO A C 1
ATOM 2216 O O . PRO A 1 291 ? 28.490 11.850 -10.182 1.00 93.38 291 PRO A O 1
ATOM 2219 N N . GLY A 1 292 ? 26.650 11.349 -9.000 1.00 94.62 292 GLY A N 1
ATOM 2220 C CA . GLY A 1 292 ? 27.215 11.625 -7.682 1.00 94.62 292 GLY A CA 1
ATOM 2221 C C . GLY A 1 292 ? 27.910 10.411 -7.058 1.00 94.62 292 GLY A C 1
ATOM 2222 O O . GLY A 1 292 ? 28.236 9.439 -7.726 1.00 94.62 292 GLY A O 1
ATOM 2223 N N . ARG A 1 293 ? 28.114 10.469 -5.737 1.00 92.69 293 ARG A N 1
ATOM 2224 C CA . ARG A 1 293 ? 28.760 9.399 -4.948 1.00 92.69 293 ARG A CA 1
ATOM 2225 C C . ARG A 1 293 ? 27.780 8.415 -4.300 1.00 92.69 293 ARG A C 1
ATOM 2227 O O . ARG A 1 293 ? 28.213 7.497 -3.619 1.00 92.69 293 ARG A O 1
ATOM 2234 N N . ALA A 1 294 ? 26.476 8.644 -4.444 1.00 88.88 294 ALA A N 1
ATOM 2235 C CA . ALA A 1 294 ? 25.464 7.752 -3.893 1.00 88.88 294 ALA A CA 1
ATOM 2236 C C . ALA A 1 294 ? 25.387 6.460 -4.718 1.00 88.88 294 ALA A C 1
ATOM 2238 O O . ALA A 1 294 ? 25.362 6.513 -5.946 1.00 88.88 294 ALA A O 1
ATOM 2239 N N . GLU A 1 295 ? 25.313 5.318 -4.037 1.00 85.56 295 GLU A N 1
ATOM 2240 C CA . GLU A 1 295 ? 25.280 3.994 -4.673 1.00 85.56 295 GLU A CA 1
ATOM 2241 C C . GLU A 1 295 ? 23.889 3.629 -5.208 1.00 85.56 295 GLU A C 1
ATOM 2243 O O . GLU A 1 295 ? 23.760 2.889 -6.183 1.00 85.56 295 GLU A O 1
ATOM 2248 N N . SER A 1 296 ? 22.836 4.162 -4.588 1.00 88.12 296 SER A N 1
ATOM 2249 C CA . SER A 1 296 ? 21.451 3.870 -4.943 1.00 88.12 296 SER A CA 1
ATOM 2250 C C . SER A 1 296 ? 20.514 5.031 -4.601 1.00 88.12 296 SER A C 1
ATOM 2252 O O . SER A 1 296 ? 20.879 5.996 -3.925 1.00 88.12 296 SER A O 1
ATOM 2254 N N . LEU A 1 297 ? 19.284 4.938 -5.106 1.00 90.31 297 LEU A N 1
ATOM 2255 C CA . LEU A 1 297 ? 18.165 5.785 -4.709 1.00 90.31 297 LEU A CA 1
ATOM 2256 C C . LEU A 1 297 ? 17.221 4.988 -3.815 1.00 90.31 297 LEU A C 1
ATOM 2258 O O . LEU A 1 297 ? 17.141 3.764 -3.908 1.00 90.31 297 LEU A O 1
ATOM 2262 N N . ASN A 1 298 ? 16.429 5.703 -3.017 1.00 93.62 298 ASN A N 1
ATOM 2263 C CA . ASN A 1 298 ? 15.270 5.113 -2.361 1.00 93.62 298 ASN A CA 1
ATOM 2264 C C . ASN A 1 298 ? 14.379 4.389 -3.396 1.00 93.62 298 ASN A C 1
ATOM 2266 O O . ASN A 1 298 ? 14.104 4.933 -4.468 1.00 93.62 298 ASN A O 1
ATOM 2270 N N . VAL A 1 299 ? 13.906 3.183 -3.070 1.00 94.00 299 VAL A N 1
ATOM 2271 C CA . VAL A 1 299 ? 13.133 2.336 -3.996 1.00 94.00 299 VAL A CA 1
ATOM 2272 C C . VAL A 1 299 ? 11.881 3.030 -4.545 1.00 94.00 299 VAL A C 1
ATOM 2274 O O . VAL A 1 299 ? 11.593 2.913 -5.735 1.00 94.00 299 VAL A O 1
ATOM 2277 N N . SER A 1 300 ? 11.167 3.802 -3.720 1.00 93.50 300 SER A N 1
ATOM 2278 C CA . SER A 1 300 ? 9.968 4.530 -4.155 1.00 93.50 300 SER A CA 1
ATOM 2279 C C . SER A 1 300 ? 10.310 5.680 -5.109 1.00 93.50 300 SER A C 1
ATOM 2281 O O . SER A 1 300 ? 9.602 5.899 -6.090 1.00 93.50 300 S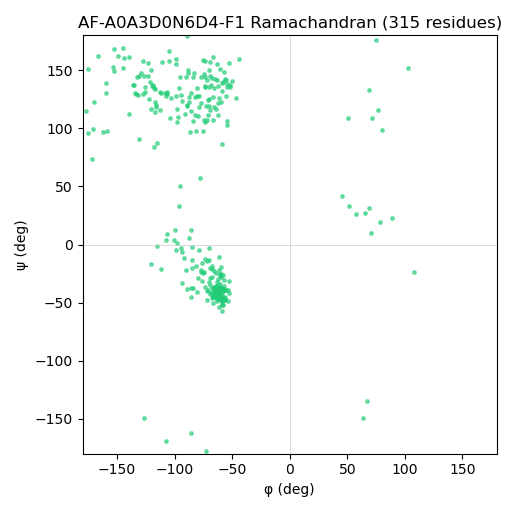ER A O 1
ATOM 2283 N N . VAL A 1 301 ? 11.454 6.343 -4.900 1.00 95.56 301 VAL A N 1
ATOM 2284 C CA . VAL A 1 301 ? 11.975 7.387 -5.798 1.00 95.56 301 VAL A CA 1
ATOM 2285 C C . VAL A 1 301 ? 12.396 6.785 -7.138 1.00 95.56 301 VAL A C 1
ATOM 2287 O O . VAL A 1 301 ? 12.029 7.304 -8.191 1.00 95.56 301 VAL A O 1
ATOM 2290 N N . ALA A 1 302 ? 13.122 5.663 -7.117 1.00 94.81 302 ALA A N 1
ATOM 2291 C CA . ALA A 1 302 ? 13.518 4.958 -8.332 1.00 94.81 302 ALA A CA 1
ATOM 2292 C C . ALA A 1 302 ? 12.296 4.479 -9.136 1.00 94.81 302 ALA A C 1
ATOM 2294 O O . ALA A 1 302 ? 12.252 4.650 -10.356 1.00 94.81 302 ALA A O 1
ATOM 2295 N N . ALA A 1 303 ? 11.280 3.940 -8.451 1.00 96.25 303 ALA A N 1
ATOM 2296 C CA . ALA A 1 303 ? 10.008 3.579 -9.065 1.00 96.25 303 ALA A CA 1
ATOM 2297 C C . ALA A 1 303 ? 9.336 4.796 -9.710 1.00 96.25 303 ALA A C 1
ATOM 2299 O O . ALA A 1 303 ? 8.955 4.722 -10.874 1.00 96.25 303 ALA A O 1
ATOM 2300 N N . GLY A 1 304 ? 9.248 5.921 -8.993 1.00 97.69 304 GLY A N 1
ATOM 2301 C CA . GLY A 1 304 ? 8.679 7.166 -9.508 1.00 97.69 304 GLY A CA 1
ATOM 2302 C C . GLY A 1 304 ? 9.371 7.648 -10.785 1.00 97.69 304 GLY A C 1
ATOM 2303 O O . GLY A 1 304 ? 8.708 7.907 -11.783 1.00 97.69 304 GLY A O 1
ATOM 2304 N N . ILE A 1 305 ? 10.705 7.681 -10.818 1.00 97.50 305 ILE A N 1
ATOM 2305 C CA . ILE A 1 305 ? 11.453 8.100 -12.018 1.00 97.50 305 ILE A CA 1
ATOM 2306 C C . ILE A 1 305 ? 11.109 7.214 -13.227 1.00 97.50 305 ILE A C 1
ATOM 2308 O O . ILE A 1 305 ? 10.814 7.725 -14.308 1.00 97.50 305 ILE A O 1
ATOM 2312 N N . LEU A 1 306 ? 11.100 5.889 -13.049 1.00 97.06 306 LEU A N 1
ATOM 2313 C CA . LEU A 1 306 ? 10.772 4.958 -14.132 1.00 97.06 306 LEU A CA 1
ATOM 2314 C C . LEU A 1 306 ? 9.311 5.069 -14.573 1.00 97.06 306 LEU A C 1
ATOM 2316 O O . LEU A 1 306 ? 9.029 5.095 -15.770 1.00 97.06 306 LEU A O 1
ATOM 2320 N N . ILE A 1 307 ? 8.384 5.146 -13.618 1.00 97.88 307 ILE A N 1
ATOM 2321 C CA . ILE A 1 307 ? 6.949 5.247 -13.883 1.00 97.88 307 ILE A CA 1
ATOM 2322 C C . ILE A 1 307 ? 6.639 6.527 -14.663 1.00 97.88 307 ILE A C 1
ATOM 2324 O O . ILE A 1 307 ? 5.949 6.461 -15.679 1.00 97.88 307 ILE A O 1
ATOM 2328 N N . TRP A 1 308 ? 7.178 7.679 -14.258 1.00 97.81 308 TRP A N 1
ATOM 2329 C CA . TRP A 1 308 ? 6.920 8.936 -14.963 1.00 97.81 308 TRP A CA 1
ATOM 2330 C C . TRP A 1 308 ? 7.588 8.986 -16.334 1.00 97.81 308 TRP A C 1
ATOM 2332 O O . TRP A 1 308 ? 7.000 9.550 -17.252 1.00 97.81 308 TRP A O 1
ATOM 2342 N N . GLU A 1 309 ? 8.746 8.350 -16.529 1.00 97.62 309 GLU A N 1
ATOM 2343 C CA . GLU A 1 309 ? 9.315 8.198 -17.873 1.00 97.62 309 GLU A CA 1
ATOM 2344 C C . GLU A 1 309 ? 8.412 7.341 -18.775 1.00 97.62 309 GLU A C 1
ATOM 2346 O O . GLU A 1 309 ? 8.164 7.700 -19.927 1.00 97.62 309 GLU A O 1
ATOM 2351 N N . ILE A 1 310 ? 7.857 6.242 -18.252 1.00 96.44 310 ILE A N 1
ATOM 2352 C CA . ILE A 1 310 ? 6.884 5.416 -18.981 1.00 96.44 310 ILE A CA 1
ATOM 2353 C C . ILE A 1 310 ? 5.649 6.245 -19.351 1.00 96.44 310 ILE A C 1
ATOM 2355 O O . ILE A 1 310 ? 5.195 6.193 -20.495 1.00 96.44 310 ILE A O 1
ATOM 2359 N N . LEU A 1 311 ? 5.108 7.029 -18.414 1.00 96.44 311 LEU A N 1
ATOM 2360 C CA . LEU A 1 311 ? 3.971 7.912 -18.681 1.00 96.44 311 LEU A CA 1
ATOM 2361 C C . LEU A 1 311 ? 4.318 8.994 -19.712 1.00 96.44 311 LEU A C 1
ATOM 2363 O O . LEU A 1 311 ? 3.524 9.240 -20.619 1.00 96.44 311 LEU A O 1
ATOM 2367 N N . ARG A 1 312 ? 5.514 9.588 -19.640 1.00 96.50 312 ARG A N 1
ATOM 2368 C CA . ARG A 1 312 ? 5.999 10.575 -20.615 1.00 96.50 312 ARG A CA 1
ATOM 2369 C C . ARG A 1 312 ? 6.025 9.992 -22.028 1.00 96.50 312 ARG A C 1
ATOM 2371 O O . ARG A 1 312 ? 5.487 10.615 -22.938 1.00 96.50 312 ARG A O 1
ATOM 2378 N N . GLN A 1 313 ? 6.575 8.785 -22.205 1.00 95.56 313 GLN A N 1
ATOM 2379 C CA . GLN A 1 313 ? 6.607 8.096 -23.505 1.00 95.56 313 GLN A CA 1
ATOM 2380 C C . GLN A 1 313 ? 5.207 7.733 -24.035 1.00 95.56 313 GLN A C 1
ATOM 2382 O O . GLN A 1 313 ? 5.035 7.579 -25.242 1.00 95.56 313 GLN A O 1
ATOM 2387 N N . ARG A 1 314 ? 4.196 7.589 -23.164 1.00 90.56 314 ARG A N 1
ATOM 2388 C CA . ARG A 1 314 ? 2.800 7.333 -23.572 1.00 90.56 314 ARG A CA 1
ATOM 2389 C C . ARG A 1 314 ? 2.062 8.594 -23.996 1.00 90.56 314 ARG A C 1
ATOM 2391 O O . ARG A 1 314 ? 1.279 8.540 -24.940 1.00 90.56 314 ARG A O 1
ATOM 2398 N N . SER A 1 315 ? 2.273 9.688 -23.271 1.00 81.56 315 SER A N 1
ATOM 2399 C CA . SER A 1 315 ? 1.580 10.961 -23.494 1.00 81.56 315 SER A CA 1
ATOM 2400 C C . SER A 1 315 ? 2.115 11.733 -24.702 1.00 81.56 315 SER A C 1
ATOM 2402 O O . SER A 1 315 ? 1.438 12.636 -25.183 1.00 81.56 315 SER A O 1
ATOM 2404 N N . GLY A 1 316 ? 3.301 11.380 -25.204 1.00 61.59 316 GLY A N 1
ATOM 2405 C CA . GLY A 1 316 ? 3.905 12.007 -26.375 1.00 61.59 316 GLY A CA 1
ATOM 2406 C C . GLY A 1 316 ? 4.948 11.111 -27.032 1.00 61.59 316 GLY A C 1
ATOM 2407 O O . GLY A 1 316 ? 6.105 11.083 -26.606 1.00 61.59 316 GLY A O 1
ATOM 2408 N N . GLY A 1 317 ? 4.519 10.408 -28.083 1.00 45.84 317 GLY A N 1
ATOM 2409 C CA . GLY A 1 317 ? 5.367 10.247 -29.262 1.00 45.84 317 GLY A CA 1
ATOM 2410 C C . GLY A 1 317 ? 5.441 11.571 -30.007 1.00 45.84 317 GLY A C 1
ATOM 2411 O O . GLY A 1 317 ? 4.395 12.260 -30.043 1.00 45.84 317 GLY A O 1
#

pLDDT: mean 84.26, std 23.32, range [25.03, 98.38]

Secondary structure (DSSP, 8-state):
-----------------------------S-PPPPPPP----------------B--TTSHHHHHHHHTTSHHHHHHHTEEEEESHHHHHHHHHSSS-EEEEEE-GGG--SHHHHHHHHHHHTSSS-EEEB-HHHHHTT--SSS--SEEEEEEPP---GGGS-TT-SEEEEEES---HHHHHHHHHHHHHTT-S-EEEESSPPPTTSHHHHHHTTTGGGTS-EEEEE-HHHHHHHHHHTTPEEEEE-STT-EEGGG----SSEEEEE-BTTTBS-HHHHHHSSEEEE----SS-S---HHHHHHHHHHHHHHHHH--

Solvent-accessible surface area (backbone atoms only — not comparable to full-atom values): 18512 Å² total; per-residue (Å²): 136,88,79,89,83,86,89,82,91,80,82,85,79,93,75,90,79,84,89,84,75,89,78,82,80,79,84,85,86,83,83,89,83,80,84,85,81,90,80,81,95,82,84,82,87,78,88,74,81,72,84,71,75,61,43,54,55,58,81,39,69,68,46,45,52,59,34,34,28,73,38,72,70,36,18,65,75,66,45,29,27,55,43,66,29,57,69,45,46,52,31,44,72,72,31,82,53,54,69,64,33,39,41,38,17,79,93,38,44,65,64,68,63,35,55,51,50,52,54,58,47,70,74,44,103,43,54,74,42,46,30,32,69,66,22,50,58,69,47,55,92,58,96,79,61,38,27,37,34,32,39,31,50,55,79,85,48,50,82,86,75,50,71,63,80,52,44,37,33,40,31,41,34,39,37,59,54,40,58,47,52,9,40,35,46,30,49,36,48,77,68,64,28,63,31,40,34,35,12,58,69,38,49,63,71,64,36,60,60,15,47,58,43,17,75,34,33,75,38,76,39,56,58,29,78,65,43,50,60,67,57,52,52,53,51,35,51,75,49,68,27,44,35,34,22,47,33,80,72,95,36,42,49,48,92,79,49,87,73,62,80,26,29,35,42,35,39,21,19,81,87,73,38,42,57,66,76,60,44,71,70,32,78,35,41,27,25,80,87,63,93,65,88,61,92,74,67,60,50,35,59,51,46,44,56,53,52,52,51,49,50,49,58,69,78,50,122

Sequence (317 aa):
MTRRPSPPLRRSPSRRCRHSGPRIRASARYCRARPRARRSPKDRQTGREVDTLVIESPQNQQVKRLRSLVTRKGRRAAGRFLVEGTRALEEAASGHLPLETVALCPELFSGDRAAELAGELRGREVPILELSEQAFRSFSQVQAPEGIAAEVGIPQTQLNDLPGDADLIVAAVDVRDPGNMGSLIRTADAAGAAAVIATGSCVDLFDPKVVRATAGSIFHLPVVNGAAPEDTIAWARRVGMRSVAATLQRAKPYTQTRFAKRTLVMVGNEANGLRDDVAKRADIRAFIPMPGRAESLNVSVAAGILIWEILRQRSGG